Protein AF-A4RQL8-F1 (afdb_monomer_lite)

Foldseek 3Di:
DPPPDPPPQDPVNVVVVVVVVCVVPVCDDPPDHGLVRQLVVLVVVLVVCVVVPNVCNVVSVVSNVVSVVVVVVVVVVVVVVVVVVVVVVVVVVVVVVVVVVVVVVVVVVVVVVVVVVVVVVVVVVVVVVVVVVVVVCVVDDDPVVVVVVVVVVVVVVVVVVVVVVVVVVVVVVVVVVVVVVVVVVVVVVVD

pLDDT: mean 87.48, std 12.83, range [42.28, 98.38]

Secondary structure (DSSP, 8-state):
----------HHHHHHHHHHHHHH-TT--TT---HHHHHHHHHHHHHHHHHTTSTTHHHHHHHHHHHHHHHHHHHHHHHHHHHHHHHHHHHHHHHHHHHHHHHHHHHHHHHHHHHHHHHHHHHHHHHHHHHHHHHHHHTSPPHHHHHHHHHHHHHHHHHHHHHHHHHHHHHHHHHHHHHHHHHHHHHHH--

Radius of gyration: 58.86 Å; chains: 1; bounding box: 126×37×158 Å

Structure (mmCIF, N/CA/C/O backbone):
data_AF-A4RQL8-F1
#
_entry.id   AF-A4RQL8-F1
#
loop_
_atom_site.group_PDB
_atom_site.id
_atom_site.type_symbol
_atom_site.label_atom_id
_atom_site.label_alt_id
_atom_site.label_comp_id
_atom_site.label_asym_id
_atom_site.label_entity_id
_atom_site.label_seq_id
_atom_site.pdbx_PDB_ins_code
_atom_site.Cartn_x
_atom_site.Cartn_y
_atom_site.Cartn_z
_atom_site.occupancy
_atom_site.B_iso_or_equiv
_atom_site.auth_seq_id
_atom_site.auth_comp_id
_atom_site.auth_asym_id
_atom_site.auth_atom_id
_atom_site.pdbx_PDB_model_num
ATOM 1 N N . MET A 1 1 ? -5.700 1.783 -26.792 1.00 42.28 1 MET A N 1
ATOM 2 C CA . MET A 1 1 ? -4.573 2.612 -26.323 1.00 42.28 1 MET A CA 1
ATOM 3 C C . MET A 1 1 ? -5.119 3.634 -25.348 1.00 42.28 1 MET A C 1
ATOM 5 O O . MET A 1 1 ? -6.002 4.385 -25.756 1.00 42.28 1 MET A O 1
ATOM 9 N N . PRO A 1 2 ? -4.689 3.631 -24.077 1.00 46.75 2 PRO A N 1
ATOM 10 C CA . PRO A 1 2 ? -4.960 4.763 -23.202 1.00 46.75 2 PRO A CA 1
ATOM 11 C C . PRO A 1 2 ? -4.297 6.026 -23.792 1.00 46.75 2 PRO A C 1
ATOM 13 O O . PRO A 1 2 ? -3.313 5.909 -24.530 1.00 46.75 2 PRO A O 1
ATOM 16 N N . PRO A 1 3 ? -4.854 7.222 -23.547 1.00 46.03 3 PRO A N 1
ATOM 17 C CA . PRO A 1 3 ? -4.242 8.465 -23.995 1.00 46.03 3 PRO A CA 1
ATOM 18 C C . PRO A 1 3 ? -2.883 8.611 -23.303 1.00 46.03 3 PRO A C 1
ATOM 20 O O . PRO A 1 3 ? -2.817 8.562 -22.078 1.00 46.03 3 PRO A O 1
ATOM 23 N N . LYS A 1 4 ? -1.809 8.749 -24.089 1.00 57.56 4 LYS A N 1
ATOM 24 C CA . LYS A 1 4 ? -0.465 9.037 -23.574 1.00 57.56 4 LYS A CA 1
ATOM 25 C C . LYS A 1 4 ? -0.544 10.335 -22.772 1.00 57.56 4 LYS A C 1
ATOM 27 O O . LYS A 1 4 ? -0.854 11.379 -23.349 1.00 57.56 4 LYS A O 1
ATOM 32 N N . GLU A 1 5 ? -0.330 10.261 -21.460 1.00 60.84 5 GLU A N 1
ATOM 33 C CA . GLU A 1 5 ? -0.172 11.453 -20.631 1.00 60.84 5 GLU A CA 1
ATOM 34 C C . GLU A 1 5 ? 0.953 12.292 -21.245 1.00 60.84 5 GLU A C 1
ATOM 36 O O . GLU A 1 5 ? 2.014 11.775 -21.599 1.00 60.84 5 GLU A O 1
ATOM 41 N N . GLN A 1 6 ? 0.691 13.579 -21.477 1.00 55.72 6 GLN A N 1
ATOM 42 C CA . GLN A 1 6 ? 1.714 14.483 -21.988 1.00 55.72 6 GLN A CA 1
ATOM 43 C C . GLN A 1 6 ? 2.836 14.536 -20.953 1.00 55.72 6 GLN A C 1
ATOM 45 O O . GLN A 1 6 ? 2.645 15.078 -19.867 1.00 55.72 6 GLN A O 1
ATOM 50 N N . LEU A 1 7 ? 3.988 13.952 -21.291 1.00 60.03 7 LEU A N 1
ATOM 51 C CA . LEU A 1 7 ? 5.215 14.072 -20.512 1.00 60.03 7 LEU A CA 1
ATOM 52 C C . LEU A 1 7 ? 5.506 15.565 -20.327 1.00 60.03 7 LEU A C 1
ATOM 54 O O . LEU A 1 7 ? 5.853 16.265 -21.281 1.00 60.03 7 LEU A O 1
ATOM 58 N N . VAL A 1 8 ? 5.314 16.066 -19.108 1.00 71.19 8 VAL A N 1
ATOM 59 C CA . VAL A 1 8 ? 5.666 17.438 -18.745 1.00 71.19 8 VAL A CA 1
ATOM 60 C C . VAL A 1 8 ? 7.175 17.460 -18.534 1.00 71.19 8 VAL A C 1
ATOM 62 O O . VAL A 1 8 ? 7.656 17.224 -17.432 1.00 71.19 8 VAL A O 1
ATOM 65 N N . ILE A 1 9 ? 7.915 17.684 -19.618 1.00 70.31 9 ILE A N 1
ATOM 66 C CA . ILE A 1 9 ? 9.371 17.832 -19.577 1.00 70.31 9 ILE A CA 1
ATOM 67 C C . ILE A 1 9 ? 9.678 19.185 -18.938 1.00 70.31 9 ILE A C 1
ATOM 69 O O . ILE A 1 9 ? 9.234 20.231 -19.418 1.00 70.31 9 ILE A O 1
ATOM 73 N N . THR A 1 10 ? 10.422 19.170 -17.839 1.00 83.44 10 THR A N 1
ATOM 74 C CA . THR A 1 10 ? 10.884 20.401 -17.193 1.00 83.44 10 THR A CA 1
ATOM 75 C C . THR A 1 10 ? 11.975 21.077 -18.032 1.00 83.44 10 THR A C 1
ATOM 77 O O . THR A 1 10 ? 12.683 20.430 -18.803 1.00 83.44 10 THR A O 1
ATOM 80 N N . ALA A 1 11 ? 12.158 22.393 -17.885 1.00 81.50 11 ALA A N 1
ATOM 81 C CA . ALA A 1 11 ? 13.165 23.136 -18.658 1.00 81.50 11 ALA A CA 1
ATOM 82 C C . ALA A 1 11 ? 14.605 22.621 -18.431 1.00 81.50 11 ALA A C 1
ATOM 84 O O . AL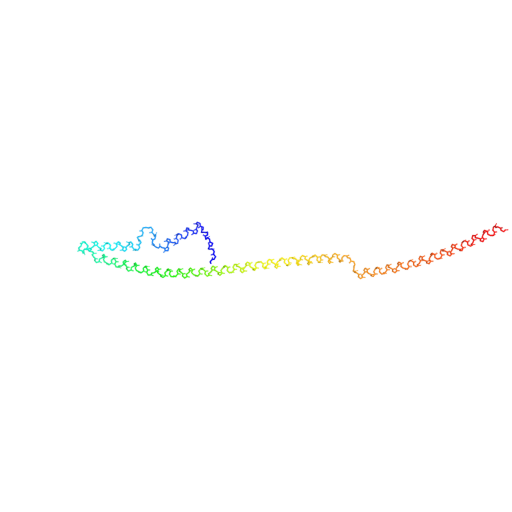A A 1 11 ? 15.450 22.708 -19.323 1.00 81.50 11 ALA A O 1
ATOM 85 N N . GLU A 1 12 ? 14.877 22.060 -17.249 1.00 81.19 12 GLU A N 1
ATOM 86 C CA . GLU A 1 12 ? 16.163 21.449 -16.899 1.00 81.19 12 GLU A CA 1
ATOM 87 C C . GLU A 1 12 ? 16.369 20.112 -17.622 1.00 81.19 12 GLU A C 1
ATOM 89 O O . GLU A 1 12 ? 17.426 19.881 -18.213 1.00 81.19 12 GLU A O 1
ATOM 94 N N . GLU A 1 13 ? 15.344 19.258 -17.661 1.00 80.25 13 GLU A N 1
ATOM 95 C CA . GLU A 1 13 ? 15.375 18.008 -18.426 1.00 80.25 13 GLU A CA 1
ATOM 96 C C . GLU A 1 13 ? 15.511 18.278 -19.925 1.00 80.25 13 GLU A C 1
ATOM 98 O O . GLU A 1 13 ? 16.276 17.598 -20.607 1.00 80.25 13 GLU A O 1
ATOM 103 N N . GLU A 1 14 ? 14.849 19.314 -20.442 1.00 81.00 14 GLU A N 1
ATOM 104 C CA . GLU A 1 14 ? 14.966 19.710 -21.845 1.00 81.00 14 GLU A CA 1
ATOM 105 C C . GLU A 1 14 ? 16.396 20.160 -22.198 1.00 81.00 14 GLU A C 1
ATOM 107 O O . GLU A 1 14 ? 16.910 19.822 -23.268 1.00 81.00 14 GLU A O 1
ATOM 112 N N . ALA A 1 15 ? 17.071 20.883 -21.298 1.00 80.31 15 ALA A N 1
ATOM 113 C CA . ALA A 1 15 ? 18.465 21.286 -21.478 1.00 80.31 15 ALA A CA 1
ATOM 114 C C . ALA A 1 15 ? 19.415 20.076 -21.482 1.00 80.31 15 ALA A C 1
ATOM 116 O O . ALA A 1 15 ? 20.290 19.982 -22.347 1.00 80.31 15 ALA A O 1
ATOM 117 N N . ILE A 1 16 ? 19.198 19.114 -20.580 1.00 79.88 16 ILE A N 1
ATOM 118 C CA . ILE A 1 16 ? 19.978 17.870 -20.508 1.00 79.88 16 ILE A CA 1
ATOM 119 C C . ILE A 1 16 ? 19.746 17.007 -21.754 1.00 79.88 16 ILE A C 1
ATOM 121 O O . ILE A 1 16 ? 20.698 16.460 -22.312 1.00 79.88 16 ILE A O 1
ATOM 125 N N . ILE A 1 17 ? 18.500 16.904 -22.226 1.00 76.31 17 ILE A N 1
ATOM 126 C CA . ILE A 1 17 ? 18.153 16.180 -23.454 1.00 76.31 17 ILE A CA 1
ATOM 127 C C . ILE A 1 17 ? 18.833 16.835 -24.659 1.00 76.31 17 ILE A C 1
ATOM 129 O O . ILE A 1 17 ? 19.471 16.136 -25.442 1.00 76.31 17 ILE A O 1
ATOM 133 N N . LYS A 1 18 ? 18.776 18.166 -24.792 1.00 73.75 18 LYS A N 1
ATOM 134 C CA . LYS A 1 18 ? 19.465 18.897 -25.872 1.00 73.75 18 LYS A CA 1
ATOM 135 C C . LYS A 1 18 ? 20.972 18.671 -25.836 1.00 73.75 18 LYS A C 1
ATOM 137 O O . LYS A 1 18 ? 21.561 18.382 -26.875 1.00 73.75 18 LYS A O 1
ATOM 142 N N . GLN A 1 19 ? 21.587 18.752 -24.659 1.00 73.12 19 GLN A N 1
ATOM 143 C CA . GLN A 1 19 ? 23.017 18.513 -24.499 1.00 73.12 19 GLN A CA 1
ATOM 144 C C . GLN A 1 19 ? 23.393 17.070 -24.871 1.00 73.12 19 GLN A C 1
ATOM 146 O O . GLN A 1 19 ? 24.305 16.869 -25.668 1.00 73.12 19 GLN A O 1
ATOM 15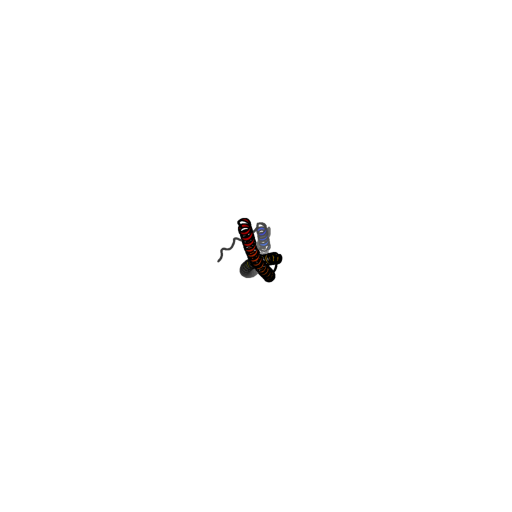1 N N . LYS A 1 20 ? 22.635 16.071 -24.403 1.00 70.81 20 LYS A N 1
ATOM 152 C CA . LYS A 1 20 ? 22.846 14.663 -24.774 1.00 70.81 20 LYS A CA 1
ATOM 153 C C . LYS A 1 20 ? 22.636 14.402 -26.259 1.00 70.81 20 LYS A C 1
ATOM 155 O O . LYS A 1 20 ? 23.401 13.641 -26.839 1.00 70.81 20 LYS A O 1
ATOM 160 N N . ILE A 1 21 ? 21.643 15.031 -26.888 1.00 68.12 21 ILE A N 1
ATOM 161 C CA . ILE A 1 21 ? 21.436 14.934 -28.337 1.00 68.12 21 ILE A CA 1
ATOM 162 C C . ILE A 1 21 ? 22.665 15.479 -29.059 1.00 68.12 21 ILE A C 1
ATOM 164 O O . ILE A 1 21 ? 23.181 14.796 -29.936 1.00 68.12 21 ILE A O 1
ATOM 168 N N . ILE A 1 22 ? 23.176 16.649 -28.674 1.00 63.31 22 ILE A N 1
ATOM 169 C CA . ILE A 1 22 ? 24.375 17.256 -29.276 1.00 63.31 22 ILE A CA 1
ATOM 170 C C . ILE A 1 22 ? 25.625 16.384 -29.053 1.00 63.31 22 ILE A C 1
ATOM 172 O O . ILE A 1 22 ? 26.459 16.264 -29.947 1.00 63.31 22 ILE A O 1
ATOM 176 N N . GLU A 1 23 ? 25.758 15.748 -27.889 1.00 62.41 23 GLU A N 1
ATOM 177 C CA . GLU A 1 23 ? 26.884 14.862 -27.563 1.00 62.41 23 GLU A CA 1
ATOM 178 C C . GLU A 1 23 ? 26.804 13.505 -28.291 1.00 62.41 23 GLU A C 1
ATOM 180 O O . GLU A 1 23 ? 27.818 13.007 -28.782 1.00 62.41 23 GLU A O 1
ATOM 185 N N . GLN A 1 24 ? 25.610 12.911 -28.407 1.00 59.44 24 GLN A N 1
ATOM 186 C CA . GLN A 1 24 ? 25.383 11.631 -29.094 1.00 59.44 24 GLN A CA 1
ATOM 187 C C . GLN A 1 24 ? 25.368 11.780 -30.618 1.00 59.44 24 GLN A C 1
ATOM 189 O O . GLN A 1 24 ? 25.875 10.919 -31.343 1.00 59.44 24 GLN A O 1
ATOM 194 N N . THR A 1 25 ? 24.831 12.886 -31.126 1.00 55.62 25 THR A N 1
ATOM 195 C CA . THR A 1 25 ? 24.948 13.252 -32.534 1.00 55.62 25 THR A CA 1
ATOM 196 C C . THR A 1 25 ? 26.220 14.070 -32.726 1.00 55.62 25 THR A C 1
ATOM 198 O O . THR A 1 25 ? 26.216 15.294 -32.780 1.00 55.62 25 THR A O 1
ATOM 201 N N . ALA A 1 26 ? 27.340 13.371 -32.934 1.00 50.97 26 ALA A N 1
ATOM 202 C CA . ALA A 1 26 ? 28.626 13.948 -33.355 1.00 50.97 26 ALA A CA 1
ATOM 203 C C . ALA A 1 26 ? 28.555 14.845 -34.626 1.00 50.97 26 ALA A C 1
ATOM 205 O O . ALA A 1 26 ? 29.573 15.362 -35.084 1.00 50.97 26 ALA A O 1
ATOM 206 N N . THR A 1 27 ? 27.365 15.027 -35.206 1.00 52.66 27 THR A N 1
ATOM 207 C CA . THR A 1 27 ? 27.017 15.861 -36.357 1.00 52.66 27 THR A CA 1
ATOM 208 C C . THR A 1 27 ? 26.796 17.344 -36.032 1.00 52.66 27 THR A C 1
ATOM 210 O O . THR A 1 27 ? 26.587 18.112 -36.965 1.00 52.66 27 THR A O 1
ATOM 213 N N . LEU A 1 28 ? 26.826 17.770 -34.761 1.00 53.53 28 LEU A N 1
ATOM 214 C CA . LEU A 1 28 ? 26.524 19.159 -34.361 1.00 53.53 28 LEU A CA 1
ATOM 215 C C . LEU A 1 28 ? 27.627 19.850 -33.543 1.00 53.53 28 LEU A C 1
ATOM 217 O O . LEU A 1 28 ? 27.368 20.877 -32.919 1.00 53.53 28 LEU A O 1
ATOM 221 N N . GLN A 1 29 ? 28.866 19.345 -33.546 1.00 58.09 29 GLN A N 1
ATOM 222 C CA . GLN A 1 29 ? 29.972 20.101 -32.948 1.00 58.09 29 GLN A CA 1
ATOM 223 C C . GLN A 1 29 ? 30.241 21.378 -33.769 1.00 58.09 29 GLN A C 1
ATOM 225 O O . GLN A 1 29 ? 30.556 21.273 -34.961 1.00 58.09 29 GLN A O 1
ATOM 230 N N . PRO A 1 30 ? 30.144 22.582 -33.170 1.00 55.53 30 PRO A N 1
ATOM 231 C CA . PRO A 1 30 ? 30.425 23.831 -33.868 1.00 55.53 30 PRO A CA 1
ATOM 232 C C . PRO A 1 30 ? 31.832 23.807 -34.482 1.00 55.53 30 PRO A C 1
ATOM 234 O O . PRO A 1 30 ? 32.814 23.564 -33.787 1.00 55.53 30 PRO A O 1
ATOM 237 N N . GLY A 1 31 ? 31.932 24.037 -35.795 1.00 60.59 31 GLY A N 1
ATOM 238 C CA . GLY A 1 31 ? 33.210 24.108 -36.516 1.00 60.59 31 GLY A CA 1
ATOM 239 C C . GLY A 1 31 ? 33.724 22.797 -37.125 1.00 60.59 31 GLY A C 1
ATOM 240 O O . GLY A 1 31 ? 34.732 22.830 -37.828 1.00 60.59 31 GLY A O 1
ATOM 241 N N . LYS A 1 32 ? 33.044 21.656 -36.932 1.00 65.94 32 LYS A N 1
ATOM 242 C CA . LYS A 1 32 ? 33.405 20.387 -37.588 1.00 65.94 32 LYS A CA 1
ATOM 243 C C . LYS A 1 32 ? 32.434 20.088 -38.729 1.00 65.94 32 LYS A C 1
ATOM 245 O O . LYS A 1 32 ? 31.229 19.999 -38.518 1.00 65.94 32 LYS A O 1
ATOM 250 N N . ASP A 1 33 ? 32.954 19.933 -39.947 1.00 67.31 33 ASP A N 1
ATOM 251 C CA . ASP A 1 33 ? 32.129 19.520 -41.086 1.00 67.31 33 ASP A CA 1
ATOM 252 C C . ASP A 1 33 ? 31.507 18.138 -40.833 1.00 67.31 33 ASP A C 1
ATOM 254 O O . ASP A 1 33 ? 32.195 17.216 -40.378 1.00 67.31 33 ASP A O 1
ATOM 258 N N . TYR A 1 34 ? 30.215 17.995 -41.148 1.00 75.38 34 TYR A N 1
ATOM 259 C CA . TYR A 1 34 ? 29.520 16.713 -41.043 1.00 75.38 34 TYR A CA 1
ATOM 260 C C . TYR A 1 34 ? 30.107 15.695 -42.042 1.00 75.38 34 TYR A C 1
ATOM 262 O O . TYR A 1 34 ? 30.567 16.111 -43.109 1.00 75.38 34 TYR A O 1
ATOM 270 N N . PRO A 1 35 ? 30.081 14.378 -41.743 1.00 80.44 35 PRO A N 1
ATOM 271 C CA . PRO A 1 35 ? 30.765 13.354 -42.546 1.00 80.44 35 PRO A CA 1
ATOM 272 C C . PRO A 1 35 ? 30.445 13.412 -44.047 1.00 80.44 35 PRO A C 1
ATOM 274 O O . PRO A 1 35 ? 31.341 13.423 -44.880 1.00 80.44 35 PRO A O 1
ATOM 277 N N . LEU A 1 36 ? 29.168 13.583 -44.405 1.00 82.94 36 LEU A N 1
ATOM 278 C CA . LEU A 1 36 ? 28.760 13.728 -45.805 1.00 82.94 36 LEU A CA 1
ATOM 279 C C . LEU A 1 36 ? 29.288 15.031 -46.453 1.00 82.94 36 LEU A C 1
ATOM 281 O O . LEU A 1 36 ? 29.621 15.028 -47.630 1.00 82.94 36 LEU A O 1
ATOM 285 N N . ARG A 1 37 ? 29.448 16.137 -45.711 1.00 84.56 37 ARG A N 1
ATOM 286 C CA . ARG A 1 37 ? 30.030 17.385 -46.242 1.00 84.56 37 ARG A CA 1
ATOM 287 C C . ARG A 1 37 ? 31.509 17.228 -46.529 1.00 84.56 37 ARG A C 1
ATOM 289 O O . ARG A 1 37 ? 31.992 17.785 -47.507 1.00 84.56 37 ARG A O 1
ATOM 296 N N . LYS A 1 38 ? 32.219 16.514 -45.656 1.00 84.50 38 LYS A N 1
ATOM 297 C CA . LYS A 1 38 ? 33.636 16.202 -45.848 1.00 84.50 38 LYS A CA 1
ATOM 298 C C . LYS A 1 38 ? 33.836 15.328 -47.074 1.00 84.50 38 LYS A C 1
ATOM 300 O O . LYS A 1 38 ? 34.635 15.698 -47.923 1.00 84.50 38 LYS A O 1
ATOM 305 N N . LEU A 1 39 ? 33.029 14.277 -47.210 1.00 87.69 39 LEU A N 1
ATOM 306 C CA . LEU A 1 39 ? 33.031 13.408 -48.384 1.00 87.69 39 LEU A CA 1
ATOM 307 C C . LEU A 1 39 ? 32.740 14.179 -49.683 1.00 87.69 39 LEU A C 1
ATOM 309 O O . LEU A 1 39 ? 33.412 13.995 -50.691 1.00 87.69 39 LEU A O 1
ATOM 313 N N . VAL A 1 40 ? 31.770 15.099 -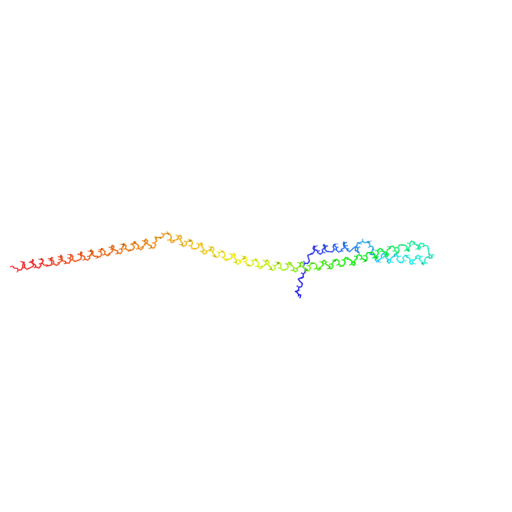49.659 1.00 89.69 40 VAL A N 1
ATOM 314 C CA . VAL A 1 40 ? 31.470 15.962 -50.814 1.00 89.69 40 VAL A CA 1
ATOM 315 C C . VAL A 1 40 ? 32.645 16.893 -51.141 1.00 89.69 40 VAL A C 1
ATOM 317 O O . VAL A 1 40 ? 32.951 17.104 -52.310 1.00 89.69 40 VAL A O 1
ATOM 320 N N . LYS A 1 41 ? 33.339 17.438 -50.135 1.00 90.12 41 LYS A N 1
ATOM 321 C CA . LYS A 1 41 ? 34.528 18.280 -50.352 1.00 90.12 41 LYS A CA 1
ATOM 322 C C . LYS A 1 41 ? 35.695 17.495 -50.956 1.00 90.12 41 LYS A C 1
ATOM 324 O O . LYS A 1 41 ? 36.343 18.016 -51.856 1.00 90.12 41 LYS A O 1
ATOM 329 N N . THR A 1 42 ? 35.958 16.273 -50.489 1.00 90.50 42 THR A N 1
ATOM 330 C CA . THR A 1 42 ? 37.019 15.420 -51.052 1.00 90.50 42 THR A CA 1
ATOM 331 C C . THR A 1 42 ? 36.672 14.944 -52.462 1.00 90.50 42 THR A C 1
ATOM 333 O O . THR A 1 42 ? 37.559 14.875 -53.305 1.00 90.50 42 THR A O 1
ATOM 336 N N . PHE A 1 43 ? 35.386 14.725 -52.760 1.00 92.25 43 PHE A N 1
ATOM 337 C CA . PHE A 1 43 ? 34.910 14.442 -54.116 1.00 92.25 43 PHE A CA 1
ATOM 338 C C . PHE A 1 43 ? 35.171 15.600 -55.089 1.00 92.25 43 PHE A C 1
ATOM 340 O O . PHE A 1 43 ? 35.704 15.386 -56.175 1.00 92.25 43 PHE A O 1
ATOM 347 N N . PHE A 1 44 ? 34.834 16.837 -54.706 1.00 92.50 44 PHE A N 1
ATOM 348 C CA . PHE A 1 44 ? 35.112 17.999 -55.556 1.00 92.50 44 PHE A CA 1
ATOM 349 C C . PHE A 1 44 ? 36.616 18.252 -55.714 1.00 92.50 44 PHE A C 1
ATOM 351 O O . PHE A 1 44 ? 37.056 18.520 -56.823 1.00 92.50 44 PHE A O 1
ATOM 358 N N . ALA A 1 45 ? 37.414 18.067 -54.657 1.00 89.69 45 ALA A N 1
ATOM 359 C CA . ALA A 1 45 ? 38.872 18.167 -54.748 1.00 89.69 45 ALA A CA 1
ATOM 360 C C . ALA A 1 45 ? 39.485 17.119 -55.699 1.00 89.69 45 ALA A C 1
ATOM 362 O O . ALA A 1 45 ? 40.449 17.415 -56.402 1.00 89.69 45 ALA A O 1
ATOM 363 N N . LEU A 1 46 ? 38.916 15.908 -55.752 1.00 90.50 46 LEU A N 1
ATOM 364 C CA . LEU A 1 46 ? 39.287 14.890 -56.736 1.00 90.50 46 LEU A CA 1
ATOM 365 C C . LEU A 1 46 ? 38.936 15.335 -58.161 1.00 90.50 46 LEU A C 1
ATOM 367 O O . LEU A 1 46 ? 39.759 15.190 -59.060 1.00 90.50 46 LEU A O 1
ATOM 371 N N . ASN A 1 47 ? 37.746 15.903 -58.366 1.00 89.81 47 ASN A N 1
ATOM 372 C CA . ASN A 1 47 ? 37.333 16.403 -59.676 1.00 89.81 47 ASN A CA 1
ATOM 373 C C . ASN A 1 47 ? 38.227 17.561 -60.158 1.00 89.81 47 ASN A C 1
ATOM 375 O O . ASN A 1 47 ? 38.668 17.555 -61.303 1.00 89.81 47 ASN A O 1
ATOM 379 N N . ASP A 1 48 ? 38.578 18.489 -59.266 1.00 89.94 48 ASP A N 1
ATOM 380 C CA . ASP A 1 48 ? 39.489 19.599 -59.567 1.00 89.94 48 ASP A CA 1
ATOM 381 C C . ASP A 1 48 ? 40.900 19.099 -59.946 1.00 89.94 48 ASP A C 1
ATOM 383 O O . ASP A 1 48 ? 41.530 19.649 -60.849 1.00 89.94 48 ASP A O 1
ATOM 387 N N . ALA A 1 49 ? 41.397 18.031 -59.308 1.00 87.31 49 ALA A N 1
ATOM 388 C CA . ALA A 1 49 ? 42.692 17.420 -59.635 1.00 87.31 49 ALA A CA 1
ATOM 389 C C . ALA A 1 49 ? 42.692 16.695 -60.999 1.00 87.31 49 ALA A C 1
ATOM 391 O O . ALA A 1 49 ? 43.716 16.661 -61.690 1.00 87.31 49 ALA A O 1
ATOM 392 N N . ILE A 1 50 ? 41.544 16.139 -61.404 1.00 87.88 50 ILE A N 1
ATOM 393 C CA . ILE A 1 50 ? 41.336 15.566 -62.743 1.00 87.88 50 ILE A CA 1
ATOM 394 C C . ILE A 1 50 ? 41.352 16.683 -63.795 1.00 87.88 50 ILE A C 1
ATOM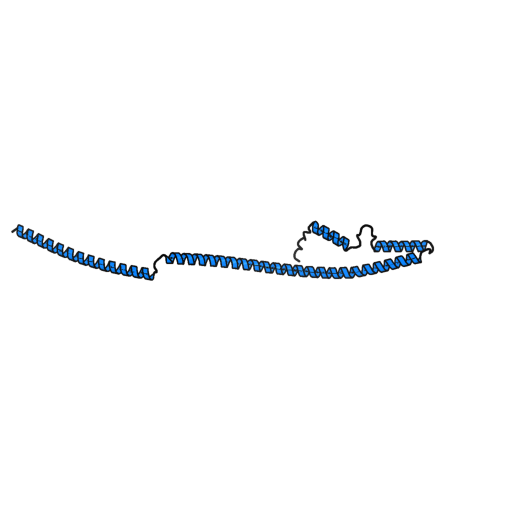 396 O O . ILE A 1 50 ? 42.070 16.576 -64.791 1.00 87.88 50 ILE A O 1
ATOM 400 N N . ASP A 1 51 ? 40.621 17.772 -63.547 1.00 87.38 51 ASP A N 1
ATOM 401 C CA . ASP A 1 51 ? 40.531 18.923 -64.454 1.00 87.38 51 ASP A CA 1
ATOM 402 C C . ASP A 1 51 ? 41.870 19.684 -64.575 1.00 87.38 51 ASP A C 1
ATOM 404 O O . ASP A 1 51 ? 42.182 20.238 -65.631 1.00 87.38 51 ASP A O 1
ATOM 408 N N . ALA A 1 52 ? 42.705 19.660 -63.529 1.00 84.62 52 ALA A N 1
ATOM 409 C CA . ALA A 1 52 ? 44.042 20.261 -63.501 1.00 84.62 52 ALA A CA 1
ATOM 410 C C . ALA A 1 52 ? 45.131 19.454 -64.244 1.00 84.62 52 ALA A C 1
ATOM 412 O O . ALA A 1 52 ? 46.297 19.850 -64.242 1.00 84.62 52 ALA A O 1
ATOM 413 N N . GLY A 1 53 ? 44.789 18.338 -64.899 1.00 74.81 53 GLY A N 1
ATOM 414 C CA . GLY A 1 53 ? 45.732 17.573 -65.723 1.00 74.81 53 GLY A CA 1
ATOM 415 C C . GLY A 1 53 ? 46.602 16.567 -64.960 1.00 74.81 53 GLY A C 1
ATOM 416 O O . GLY A 1 53 ? 47.620 16.127 -65.493 1.00 74.81 53 GLY A O 1
ATOM 417 N N . GLY A 1 54 ? 46.203 16.168 -63.746 1.00 70.12 54 GLY A N 1
ATOM 418 C CA . GLY A 1 54 ? 46.780 15.022 -63.033 1.00 70.12 54 GLY A CA 1
ATOM 419 C C . GLY A 1 54 ? 47.835 15.339 -61.967 1.00 70.12 54 GLY A C 1
ATOM 420 O O . GLY A 1 54 ? 48.289 14.421 -61.283 1.00 70.12 54 GLY A O 1
ATOM 421 N N . GLU A 1 55 ? 48.211 16.605 -61.760 1.00 72.62 55 GLU A N 1
ATOM 422 C CA . GLU A 1 55 ? 49.041 16.983 -60.607 1.00 72.62 55 GLU A CA 1
ATOM 423 C C . GLU A 1 55 ? 48.257 16.777 -59.296 1.00 72.62 55 GLU A C 1
ATOM 425 O O . GLU A 1 55 ? 47.222 17.396 -59.068 1.00 72.62 55 GLU A O 1
ATOM 430 N N . GLY A 1 56 ? 48.744 15.891 -58.418 1.00 79.94 56 GLY A N 1
ATOM 431 C CA . GLY A 1 56 ? 48.114 15.612 -57.118 1.00 79.94 56 GLY A CA 1
ATOM 432 C C . GLY A 1 56 ? 46.913 14.655 -57.154 1.00 79.94 56 GLY A C 1
ATOM 433 O O . GLY A 1 56 ? 46.262 14.476 -56.122 1.00 79.94 56 GLY A O 1
ATOM 434 N N . LEU A 1 57 ? 46.642 14.015 -58.299 1.00 86.75 57 LEU A N 1
ATOM 435 C CA . LEU A 1 57 ? 45.506 13.104 -58.489 1.00 86.75 57 LEU A CA 1
ATOM 436 C C . LEU A 1 57 ? 45.502 11.934 -57.494 1.00 86.75 57 LEU A C 1
ATOM 438 O O . LEU A 1 57 ? 44.477 11.675 -56.869 1.00 86.75 57 LEU A O 1
ATOM 442 N N . ASP A 1 58 ? 46.650 11.280 -57.294 1.00 87.19 58 ASP A N 1
ATOM 443 C CA . ASP A 1 58 ? 46.769 10.125 -56.393 1.00 87.19 58 ASP A CA 1
ATOM 444 C C . ASP A 1 58 ? 46.417 10.494 -54.942 1.00 87.19 58 ASP A C 1
ATOM 446 O O . ASP A 1 58 ? 45.685 9.771 -54.267 1.00 87.19 58 ASP A O 1
ATOM 450 N N . ALA A 1 59 ? 46.866 11.666 -54.478 1.00 88.62 59 ALA A N 1
ATOM 451 C CA . ALA A 1 59 ? 46.585 12.154 -53.129 1.00 88.62 59 ALA A CA 1
ATOM 452 C C . ALA A 1 59 ? 45.105 12.533 -52.948 1.00 88.62 59 ALA A C 1
ATOM 454 O O . ALA A 1 59 ? 44.514 12.259 -51.902 1.00 88.62 59 ALA A O 1
ATOM 455 N N . ALA A 1 60 ? 44.487 13.146 -53.964 1.00 88.12 60 ALA A N 1
ATOM 456 C CA . ALA A 1 60 ? 43.063 13.470 -53.938 1.00 88.12 60 ALA A CA 1
ATOM 457 C C . ALA A 1 60 ? 42.187 12.203 -53.994 1.00 88.12 60 ALA A C 1
ATOM 459 O O . ALA A 1 60 ? 41.159 12.127 -53.317 1.00 88.12 60 ALA A O 1
ATOM 460 N N . GLN A 1 61 ? 42.618 11.187 -54.746 1.00 90.75 61 GLN A N 1
ATOM 461 C CA . GLN A 1 61 ? 41.940 9.897 -54.851 1.00 90.75 61 GLN A CA 1
ATOM 462 C C . GLN A 1 61 ? 42.017 9.112 -53.538 1.00 90.75 61 GLN A C 1
ATOM 464 O O . GLN A 1 61 ? 40.991 8.629 -53.058 1.00 90.75 61 GLN A O 1
ATOM 469 N N . GLU A 1 62 ? 43.197 9.021 -52.924 1.00 93.06 62 GLU A N 1
ATOM 470 C CA . GLU A 1 62 ? 43.378 8.363 -51.627 1.00 93.06 62 GLU A CA 1
ATOM 471 C C . GLU A 1 62 ? 42.567 9.062 -50.524 1.00 93.06 62 GLU A C 1
ATOM 473 O O . GLU A 1 62 ? 41.898 8.398 -49.728 1.00 93.06 62 GLU A O 1
ATOM 478 N N . ALA A 1 63 ? 42.540 10.400 -50.514 1.00 90.56 63 ALA A N 1
ATOM 479 C CA . ALA A 1 63 ? 41.744 11.176 -49.564 1.00 90.56 63 ALA A CA 1
ATOM 480 C C . ALA A 1 63 ? 40.231 10.951 -49.730 1.00 90.56 63 ALA A C 1
ATOM 482 O O . ALA A 1 63 ? 39.512 10.838 -48.734 1.00 90.56 63 ALA A O 1
ATOM 483 N N . PHE A 1 64 ? 39.733 10.870 -50.969 1.00 92.19 64 PHE A N 1
ATOM 484 C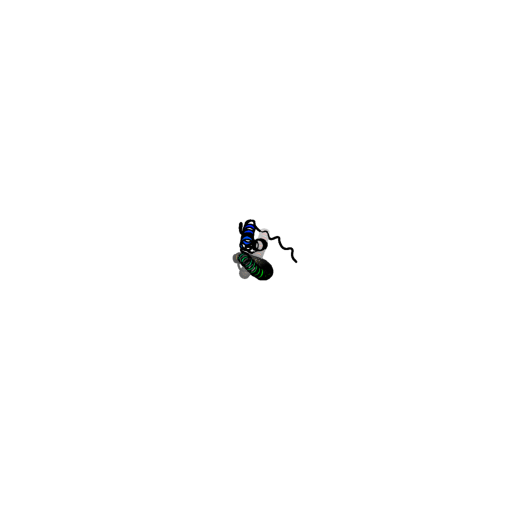 CA . PHE A 1 64 ? 38.323 10.578 -51.228 1.00 92.19 64 PHE A CA 1
ATOM 485 C C . PHE A 1 64 ? 37.943 9.154 -50.807 1.00 92.19 64 PHE A C 1
ATOM 487 O O . PHE A 1 64 ? 36.945 8.984 -50.110 1.00 92.19 64 PHE A O 1
ATOM 494 N N . LEU A 1 65 ? 38.748 8.148 -51.165 1.00 93.62 65 LEU A N 1
ATOM 495 C CA . LEU A 1 65 ? 38.489 6.750 -50.798 1.00 93.62 65 LEU A CA 1
ATOM 496 C C . LEU A 1 65 ? 38.551 6.533 -49.281 1.00 93.62 65 LEU A C 1
ATOM 498 O O . LEU A 1 65 ? 37.664 5.902 -48.716 1.00 93.62 65 LEU A O 1
ATOM 502 N N . THR A 1 66 ? 39.528 7.136 -48.602 1.00 91.69 66 THR A N 1
ATOM 503 C CA . THR A 1 66 ? 39.643 7.051 -47.137 1.00 91.69 66 THR A CA 1
ATOM 504 C C . THR A 1 66 ? 38.434 7.677 -46.435 1.00 91.69 66 THR A C 1
ATOM 506 O O . THR A 1 66 ? 37.916 7.129 -45.457 1.00 91.69 66 THR A O 1
ATOM 509 N N . GLU A 1 67 ? 37.952 8.826 -46.921 1.00 90.31 67 GLU A N 1
ATOM 510 C CA . GLU A 1 67 ? 36.759 9.467 -46.357 1.00 90.31 67 GLU A CA 1
ATOM 511 C C . GLU A 1 67 ? 35.482 8.674 -46.692 1.00 90.31 67 GLU A C 1
ATOM 513 O O . GLU A 1 67 ? 34.570 8.620 -45.865 1.00 90.31 67 GLU A O 1
ATOM 518 N N . LEU A 1 68 ? 35.421 8.017 -47.858 1.00 91.88 68 LEU A N 1
ATOM 519 C CA . LEU A 1 68 ? 34.317 7.136 -48.253 1.00 91.88 68 LEU A CA 1
ATOM 520 C C . LEU A 1 68 ? 34.227 5.909 -47.336 1.00 91.88 68 LEU A C 1
ATOM 522 O O . LEU A 1 68 ? 33.156 5.653 -46.785 1.00 91.88 68 LEU A O 1
ATOM 526 N N . ASP A 1 69 ? 35.348 5.226 -47.090 1.00 91.44 69 ASP A N 1
ATOM 527 C CA . ASP A 1 69 ? 35.429 4.086 -46.167 1.00 91.44 69 ASP A CA 1
ATOM 528 C C . ASP A 1 69 ? 35.044 4.499 -44.738 1.00 91.44 69 ASP A C 1
ATOM 530 O O . ASP A 1 69 ? 34.289 3.816 -44.039 1.00 91.44 69 ASP A O 1
ATOM 534 N N . THR A 1 70 ? 35.515 5.671 -44.301 1.00 88.12 70 THR A N 1
ATOM 535 C CA . THR A 1 70 ? 35.176 6.228 -42.984 1.00 88.12 70 THR A CA 1
ATOM 536 C C . THR A 1 70 ? 33.681 6.540 -42.877 1.00 88.12 70 THR A C 1
ATOM 538 O O . THR A 1 70 ? 33.052 6.278 -41.843 1.00 88.12 70 THR A O 1
ATOM 541 N N . TYR A 1 71 ? 33.087 7.087 -43.941 1.00 87.62 71 TYR A N 1
ATOM 542 C CA . TYR A 1 71 ? 31.659 7.368 -44.011 1.00 87.62 71 TYR A CA 1
ATOM 543 C C . TYR A 1 71 ? 30.832 6.080 -43.972 1.00 87.62 71 TYR A C 1
ATOM 545 O O . TYR A 1 71 ? 29.913 5.985 -43.153 1.00 87.62 71 TYR A O 1
ATOM 553 N N . GLU A 1 72 ? 31.186 5.076 -44.775 1.00 88.44 72 GLU A N 1
ATOM 554 C CA . GLU A 1 72 ? 30.518 3.772 -44.804 1.00 88.44 72 GLU A CA 1
ATOM 555 C C . GLU A 1 72 ? 30.567 3.089 -43.432 1.00 88.44 72 GLU A C 1
ATOM 557 O O . GLU A 1 72 ? 29.526 2.700 -42.894 1.00 88.44 72 GLU A O 1
ATOM 562 N N . PHE A 1 73 ? 31.744 3.044 -42.803 1.00 85.94 73 PHE A N 1
ATOM 563 C CA . PHE A 1 73 ? 31.907 2.505 -41.454 1.00 85.94 73 PHE A CA 1
ATOM 564 C C . PHE A 1 73 ? 31.015 3.229 -40.431 1.00 85.94 73 PHE A C 1
ATOM 566 O O . PHE A 1 73 ? 30.341 2.600 -39.607 1.00 85.94 73 PHE A O 1
ATOM 573 N N . SER A 1 74 ? 30.964 4.565 -40.495 1.00 82.88 74 SER A N 1
ATOM 574 C CA . SER A 1 74 ? 30.117 5.361 -39.602 1.00 82.88 74 SER A CA 1
ATOM 575 C C . SER A 1 74 ? 28.622 5.094 -39.819 1.00 82.88 74 SER A C 1
ATOM 577 O O . SER A 1 74 ? 27.875 4.994 -38.841 1.00 82.88 74 SER A O 1
ATOM 579 N N . MET A 1 75 ? 28.198 4.906 -41.074 1.00 82.12 75 MET A N 1
ATOM 580 C CA . MET A 1 75 ? 26.819 4.594 -41.449 1.00 82.12 75 MET A CA 1
ATOM 581 C C . MET A 1 75 ? 26.392 3.194 -41.023 1.00 82.12 75 MET A C 1
ATOM 583 O O . MET A 1 75 ? 25.303 3.038 -40.462 1.00 82.12 75 MET A O 1
ATOM 587 N N . GLY A 1 76 ? 27.272 2.202 -41.169 1.00 83.94 76 GLY A N 1
ATOM 588 C CA . GLY A 1 76 ? 27.042 0.855 -40.651 1.00 83.94 76 GLY A CA 1
ATOM 589 C C . GLY A 1 76 ? 26.733 0.867 -39.151 1.00 83.94 76 GLY A C 1
ATOM 590 O O . GLY A 1 76 ? 25.763 0.250 -38.708 1.00 83.94 76 GLY A O 1
ATOM 591 N N . ARG A 1 77 ? 27.473 1.666 -38.370 1.00 84.12 77 ARG A N 1
ATOM 592 C CA . ARG A 1 77 ? 27.257 1.800 -36.921 1.00 84.12 77 ARG A CA 1
ATOM 593 C C . ARG A 1 77 ? 25.889 2.389 -36.561 1.00 84.12 77 ARG A C 1
ATOM 595 O O . ARG A 1 77 ? 25.301 1.960 -35.569 1.00 84.12 77 ARG A O 1
ATOM 602 N N . TYR A 1 78 ? 25.367 3.345 -37.334 1.00 82.38 78 TYR A N 1
ATOM 603 C CA . TYR A 1 78 ? 24.055 3.940 -37.047 1.00 82.38 78 TYR A CA 1
ATOM 604 C C . TYR A 1 78 ? 22.925 2.914 -37.130 1.00 82.38 78 TYR A C 1
ATOM 606 O O . TYR A 1 78 ? 22.024 2.962 -36.298 1.00 82.38 78 TYR A O 1
ATOM 614 N N . SER A 1 79 ? 22.990 1.955 -38.059 1.00 82.56 79 SER A N 1
ATOM 615 C CA . SER A 1 79 ? 21.976 0.895 -38.159 1.00 82.56 79 SER A CA 1
ATOM 616 C C . SER A 1 79 ? 21.886 0.059 -36.874 1.00 82.56 79 SER A C 1
ATOM 618 O O . SER A 1 79 ? 20.796 -0.143 -36.335 1.00 82.56 79 SER A O 1
ATOM 620 N N . THR A 1 80 ? 23.037 -0.326 -36.316 1.00 87.06 80 THR A N 1
ATOM 621 C CA . THR A 1 80 ? 23.135 -1.071 -35.056 1.00 87.06 80 THR A CA 1
ATOM 622 C C . THR A 1 80 ? 22.639 -0.246 -33.873 1.00 87.06 80 THR A C 1
ATOM 624 O O . THR A 1 80 ? 21.913 -0.760 -33.028 1.00 87.06 80 THR A O 1
ATOM 627 N N . VAL A 1 81 ? 22.989 1.044 -33.819 1.00 86.25 81 VAL A N 1
ATOM 628 C CA . VAL A 1 81 ? 22.527 1.951 -32.754 1.00 86.25 81 VAL A CA 1
ATOM 629 C C . VAL A 1 81 ? 21.012 2.152 -32.818 1.00 86.25 81 VAL A C 1
ATOM 631 O O . VAL A 1 81 ? 20.352 2.116 -31.786 1.00 86.25 81 VAL A O 1
ATOM 634 N N . VAL A 1 82 ? 20.439 2.318 -34.013 1.00 87.56 82 VAL A N 1
ATOM 635 C CA . VAL A 1 82 ? 18.985 2.447 -34.193 1.00 87.56 82 VAL A CA 1
ATOM 636 C C . VAL A 1 82 ? 18.265 1.173 -33.754 1.00 87.56 82 VAL A C 1
ATOM 638 O O . VAL A 1 82 ? 17.257 1.261 -33.054 1.00 87.56 82 VAL A O 1
ATOM 641 N N . ALA A 1 83 ? 18.786 -0.003 -34.113 1.00 88.38 83 ALA A N 1
ATOM 642 C CA . ALA A 1 83 ? 18.223 -1.276 -33.672 1.00 88.38 83 ALA A CA 1
ATOM 643 C C . ALA A 1 83 ? 18.281 -1.427 -32.142 1.00 88.38 83 ALA A C 1
ATOM 645 O O . ALA A 1 83 ? 17.266 -1.742 -31.526 1.00 88.38 83 ALA A O 1
ATOM 646 N N . ALA A 1 84 ? 19.427 -1.122 -31.523 1.00 90.50 84 ALA A N 1
ATOM 647 C CA . ALA A 1 84 ? 19.586 -1.170 -30.070 1.00 90.50 84 ALA A CA 1
ATOM 648 C C . ALA A 1 84 ? 18.642 -0.194 -29.348 1.00 90.50 84 ALA A C 1
ATOM 650 O O . ALA A 1 84 ? 17.980 -0.581 -28.387 1.00 90.50 84 ALA A O 1
ATOM 651 N N . ASN A 1 85 ? 18.514 1.041 -29.847 1.00 89.31 85 ASN A N 1
ATOM 652 C CA . ASN A 1 85 ? 17.582 2.028 -29.298 1.00 89.31 85 ASN A CA 1
ATOM 653 C C . ASN A 1 85 ? 16.130 1.552 -29.397 1.00 89.31 85 ASN A C 1
ATOM 655 O O . ASN A 1 85 ? 15.358 1.771 -28.471 1.00 89.31 85 ASN A O 1
ATOM 659 N N . ARG A 1 86 ? 15.749 0.883 -30.492 1.00 91.81 86 ARG A N 1
ATOM 660 C CA . ARG A 1 86 ? 14.397 0.337 -30.648 1.00 91.81 86 ARG A CA 1
ATOM 661 C C . ARG A 1 86 ? 14.101 -0.742 -29.607 1.00 91.81 86 ARG A C 1
ATOM 663 O O . ARG A 1 86 ? 13.065 -0.673 -28.961 1.00 91.81 86 ARG A O 1
ATOM 670 N N . THR A 1 87 ? 15.027 -1.676 -29.397 1.00 93.88 87 THR A N 1
ATOM 671 C CA . THR A 1 87 ? 14.901 -2.692 -28.340 1.00 93.88 87 THR A CA 1
ATOM 672 C C . THR A 1 87 ? 14.830 -2.058 -26.951 1.00 93.88 87 THR A C 1
ATOM 674 O O . THR A 1 87 ? 14.058 -2.494 -26.106 1.00 93.88 87 THR A O 1
ATOM 677 N N . GLN A 1 88 ? 15.603 -0.999 -26.709 1.00 92.38 88 GLN A N 1
ATOM 678 C CA . GLN A 1 88 ? 15.557 -0.275 -25.441 1.00 92.38 88 GLN A CA 1
ATOM 679 C C . GLN A 1 88 ? 14.217 0.446 -25.233 1.00 92.38 88 GLN A C 1
ATOM 681 O O . GLN A 1 88 ? 13.705 0.451 -24.120 1.00 92.38 88 GLN A O 1
ATOM 686 N N . MET A 1 89 ? 13.627 1.017 -26.287 1.00 92.75 89 MET A N 1
ATOM 687 C CA . MET A 1 89 ? 12.284 1.601 -26.217 1.00 92.75 89 MET A CA 1
ATOM 688 C C . MET A 1 89 ? 11.224 0.549 -25.881 1.00 92.75 89 MET A C 1
ATOM 690 O O . MET A 1 89 ? 10.398 0.796 -25.014 1.00 92.75 89 MET A O 1
ATOM 694 N N . GLU A 1 90 ? 11.288 -0.628 -26.508 1.00 94.50 90 GLU A N 1
ATOM 695 C CA . GLU A 1 90 ? 10.386 -1.747 -26.197 1.00 94.50 90 GLU A CA 1
ATOM 696 C C . GLU A 1 90 ? 10.531 -2.185 -24.725 1.00 94.50 90 GLU A C 1
ATOM 698 O O . GLU A 1 90 ? 9.535 -2.369 -24.034 1.00 94.50 90 GLU A O 1
ATOM 703 N N . SER A 1 91 ? 11.763 -2.236 -24.201 1.00 95.19 91 SER A N 1
ATOM 704 C CA . SER A 1 91 ? 12.013 -2.510 -22.777 1.00 95.19 91 SER A CA 1
ATOM 705 C C . SER A 1 91 ? 11.416 -1.450 -21.846 1.00 95.19 91 SER A C 1
ATOM 707 O O . SER A 1 91 ? 10.979 -1.788 -20.749 1.00 95.19 91 SER A O 1
ATOM 709 N N . TYR A 1 92 ? 11.414 -0.174 -22.243 1.00 95.00 92 TYR A N 1
ATOM 710 C CA . TYR A 1 92 ? 10.804 0.888 -21.441 1.00 95.00 92 TYR A CA 1
ATOM 711 C C . TYR A 1 92 ? 9.282 0.809 -21.431 1.00 95.00 92 TYR A C 1
ATOM 713 O O . TYR A 1 92 ? 8.685 1.031 -20.379 1.00 95.00 92 TYR A O 1
ATOM 721 N N . ASP A 1 93 ? 8.668 0.449 -22.559 1.00 93.94 93 ASP A N 1
ATOM 722 C CA . ASP A 1 93 ? 7.223 0.225 -22.626 1.00 93.94 93 ASP A CA 1
ATOM 723 C C . ASP A 1 93 ? 6.814 -0.923 -21.671 1.00 93.94 93 ASP A C 1
ATOM 725 O O . ASP A 1 93 ? 5.879 -0.771 -20.880 1.00 93.94 93 ASP A O 1
ATOM 729 N N . ASP A 1 94 ? 7.570 -2.030 -21.652 1.00 95.44 94 ASP A N 1
ATOM 730 C CA . ASP A 1 94 ? 7.341 -3.160 -20.734 1.00 95.44 94 ASP A CA 1
ATOM 731 C C . ASP A 1 94 ? 7.502 -2.760 -19.251 1.00 95.44 94 ASP A C 1
ATOM 733 O O . ASP A 1 94 ? 6.705 -3.148 -18.385 1.00 95.44 94 ASP A O 1
ATOM 737 N N . GLU A 1 95 ? 8.532 -1.969 -18.932 1.00 96.19 95 GLU A N 1
ATOM 738 C CA . GLU A 1 95 ? 8.764 -1.448 -17.580 1.00 96.19 95 GLU A CA 1
ATOM 739 C C . GLU A 1 95 ? 7.637 -0.508 -17.126 1.00 96.19 95 GLU A C 1
ATOM 741 O O . GLU A 1 95 ? 7.205 -0.580 -15.968 1.00 96.19 95 GLU A O 1
ATOM 746 N N . GLU A 1 96 ? 7.127 0.342 -18.021 1.00 95.12 96 GLU A N 1
ATOM 747 C CA . GLU A 1 96 ? 6.012 1.248 -17.742 1.00 95.12 96 GLU A CA 1
ATOM 748 C C . GLU A 1 96 ? 4.731 0.462 -17.422 1.00 95.12 96 GLU A C 1
ATOM 750 O O . GLU A 1 96 ? 4.054 0.742 -16.423 1.00 95.12 96 GLU A O 1
ATOM 755 N N . GLU A 1 97 ? 4.423 -0.579 -18.202 1.00 96.69 97 GLU A N 1
ATOM 756 C CA . GLU A 1 97 ? 3.275 -1.452 -17.947 1.00 96.69 97 GLU A CA 1
ATOM 757 C C . GLU A 1 97 ? 3.392 -2.184 -16.601 1.00 96.69 97 GLU A C 1
ATOM 759 O O . GLU A 1 97 ? 2.430 -2.214 -15.815 1.00 96.69 97 GLU A O 1
ATOM 764 N N . ALA A 1 98 ? 4.575 -2.721 -16.288 1.00 96.50 98 ALA A N 1
ATOM 765 C CA . ALA A 1 98 ? 4.846 -3.386 -15.016 1.00 96.50 98 ALA A CA 1
ATOM 766 C C . ALA A 1 98 ? 4.712 -2.424 -13.822 1.00 96.50 98 ALA A C 1
ATOM 768 O O . ALA A 1 98 ? 4.117 -2.766 -12.791 1.00 96.50 98 ALA A O 1
ATOM 769 N N . LEU A 1 99 ? 5.215 -1.194 -13.958 1.00 96.31 99 LEU A N 1
ATOM 770 C CA . LEU A 1 99 ? 5.126 -0.166 -12.923 1.00 96.31 99 LEU A CA 1
ATOM 771 C C . LEU A 1 99 ? 3.680 0.297 -12.708 1.00 96.31 99 LEU A C 1
ATOM 773 O O . LEU A 1 99 ? 3.243 0.471 -11.563 1.00 96.31 99 LEU A O 1
ATOM 777 N N . ALA A 1 100 ? 2.898 0.424 -13.781 1.00 95.81 100 ALA A N 1
ATOM 778 C CA . ALA A 1 100 ? 1.475 0.729 -13.699 1.00 95.81 100 ALA A CA 1
ATOM 779 C C . ALA A 1 100 ? 0.694 -0.394 -12.993 1.00 95.81 100 ALA A C 1
ATOM 781 O O . ALA A 1 100 ? -0.157 -0.113 -12.142 1.00 95.81 100 ALA A O 1
ATOM 782 N N . ALA A 1 101 ? 0.996 -1.663 -13.289 1.00 96.94 101 ALA A N 1
ATOM 783 C CA . ALA A 1 101 ? 0.392 -2.811 -12.612 1.00 96.94 101 ALA A CA 1
ATOM 784 C C . ALA A 1 101 ? 0.705 -2.814 -11.107 1.00 96.94 101 ALA A C 1
ATOM 786 O O . ALA A 1 101 ? -0.216 -2.862 -10.287 1.00 96.94 101 ALA A O 1
ATOM 787 N N . LYS A 1 102 ? 1.980 -2.645 -10.739 1.00 97.56 102 LYS A N 1
ATOM 788 C CA . LYS A 1 102 ? 2.418 -2.562 -9.337 1.00 97.56 102 LYS A CA 1
ATOM 789 C C . LYS A 1 102 ? 1.783 -1.385 -8.597 1.00 97.56 102 LYS A C 1
ATOM 791 O O . LYS A 1 102 ? 1.385 -1.507 -7.442 1.00 97.56 102 LYS A O 1
ATOM 796 N N . THR A 1 103 ? 1.627 -0.248 -9.270 1.00 97.19 103 THR A N 1
ATOM 797 C CA . THR A 1 103 ? 0.944 0.922 -8.703 1.00 97.19 103 THR A CA 1
ATOM 798 C C . THR A 1 103 ? -0.521 0.621 -8.384 1.00 97.19 103 THR A C 1
ATOM 800 O O . THR A 1 103 ? -1.016 1.024 -7.330 1.00 97.19 103 THR A O 1
ATOM 803 N N . ARG A 1 104 ? -1.234 -0.097 -9.264 1.00 97.75 104 ARG A N 1
ATOM 804 C CA . ARG A 1 104 ? -2.624 -0.514 -9.005 1.00 97.75 104 ARG A CA 1
ATOM 805 C C . ARG A 1 104 ? -2.707 -1.481 -7.825 1.00 97.75 104 ARG A C 1
ATOM 807 O O . ARG A 1 104 ? -3.571 -1.303 -6.970 1.00 97.75 104 ARG A O 1
ATOM 814 N N . GLU A 1 105 ? -1.798 -2.449 -7.757 1.00 97.75 105 GLU A N 1
ATOM 815 C CA . GLU A 1 105 ? -1.715 -3.403 -6.648 1.00 97.75 105 GLU A CA 1
ATOM 816 C C . GLU A 1 105 ? -1.505 -2.689 -5.305 1.00 97.75 105 GLU A C 1
ATOM 818 O O . GLU A 1 105 ? -2.294 -2.869 -4.378 1.00 97.75 105 GLU A O 1
ATOM 823 N N . LEU A 1 106 ? -0.501 -1.811 -5.215 1.00 97.75 106 LEU A N 1
ATOM 824 C CA . LEU A 1 106 ? -0.200 -1.064 -3.990 1.00 97.75 106 LEU A CA 1
ATOM 825 C C . LEU A 1 106 ? -1.364 -0.168 -3.552 1.00 97.75 106 LEU A C 1
ATOM 827 O O . LEU A 1 106 ? -1.655 -0.078 -2.361 1.00 97.75 106 LEU A O 1
ATOM 831 N N . LYS A 1 107 ? -2.076 0.458 -4.499 1.00 97.62 107 LYS A N 1
ATOM 832 C CA . LYS A 1 107 ? -3.291 1.232 -4.191 1.00 97.62 107 LYS A CA 1
ATOM 833 C C . LYS A 1 107 ? -4.398 0.356 -3.597 1.00 97.62 107 LYS A C 1
ATOM 835 O O . LYS A 1 107 ? -5.085 0.800 -2.679 1.00 97.62 107 LYS A O 1
ATOM 840 N N . SER A 1 108 ? -4.564 -0.874 -4.088 1.00 97.88 108 SER A N 1
ATOM 841 C CA . SER A 1 108 ? -5.519 -1.835 -3.518 1.00 97.88 108 SER A CA 1
ATOM 842 C C . SER A 1 108 ? -5.124 -2.235 -2.096 1.00 97.88 108 SER A C 1
ATOM 844 O O . SER A 1 108 ? -5.950 -2.181 -1.187 1.00 97.88 108 SER A O 1
ATOM 846 N N . GLN A 1 109 ? -3.847 -2.563 -1.881 1.00 98.38 109 GLN A N 1
ATOM 847 C CA . GLN A 1 109 ? -3.328 -2.934 -0.562 1.00 98.38 109 GLN A CA 1
ATOM 848 C C . GLN A 1 109 ? -3.481 -1.795 0.459 1.00 98.38 109 GLN A C 1
ATOM 850 O O . GLN A 1 109 ? -3.882 -2.039 1.596 1.00 98.38 109 GLN A O 1
ATOM 855 N N . ASP A 1 110 ? -3.225 -0.544 0.063 1.00 98.12 110 ASP A N 1
ATOM 856 C CA . ASP A 1 110 ? -3.434 0.630 0.922 1.00 98.12 110 ASP A CA 1
ATOM 857 C C . ASP A 1 110 ? -4.911 0.788 1.328 1.00 98.12 110 ASP A C 1
ATOM 859 O O . ASP A 1 110 ? -5.219 1.018 2.501 1.00 98.12 110 ASP A O 1
ATOM 863 N N . ALA A 1 111 ? -5.844 0.599 0.389 1.00 97.81 111 ALA A N 1
ATOM 864 C CA . ALA A 1 111 ? -7.275 0.647 0.683 1.00 97.81 111 ALA A CA 1
ATOM 865 C C . ALA A 1 111 ? -7.701 -0.453 1.675 1.00 97.81 111 ALA A C 1
ATOM 867 O O . ALA A 1 111 ? -8.430 -0.177 2.632 1.00 97.81 111 ALA A O 1
ATOM 868 N N . GLU A 1 112 ? -7.207 -1.680 1.500 1.00 98.19 112 GLU A N 1
ATOM 869 C CA . GLU A 1 112 ? -7.467 -2.788 2.425 1.00 98.19 112 GLU A CA 1
ATOM 870 C C . GLU A 1 112 ? -6.904 -2.528 3.827 1.00 98.19 112 GLU A C 1
ATOM 872 O O . GLU A 1 112 ? -7.582 -2.764 4.831 1.00 98.19 112 GLU A O 1
ATOM 877 N N . LEU A 1 113 ? -5.669 -2.026 3.917 1.00 98.25 113 LEU A N 1
ATOM 878 C CA . LEU A 1 113 ? -5.026 -1.715 5.193 1.00 98.25 113 LEU A CA 1
ATOM 879 C C . LEU A 1 113 ? -5.759 -0.597 5.938 1.00 98.25 113 LEU A C 1
ATOM 881 O O . LEU A 1 113 ? -5.949 -0.700 7.151 1.00 98.25 113 LEU A O 1
ATOM 885 N N . LYS A 1 114 ? -6.241 0.428 5.226 1.00 98.19 114 LYS A N 1
ATOM 886 C CA . LYS A 1 114 ? -7.110 1.464 5.805 1.00 98.19 114 LYS A CA 1
ATOM 887 C C . LYS A 1 114 ? -8.409 0.873 6.347 1.00 98.19 114 LYS A C 1
ATOM 889 O O . LYS A 1 114 ? -8.808 1.217 7.459 1.00 98.19 114 LYS A O 1
ATOM 894 N N . GLY A 1 115 ? -9.034 -0.050 5.614 1.00 97.94 115 GLY A N 1
ATOM 895 C CA . GLY A 1 115 ? -10.216 -0.781 6.082 1.00 97.94 115 GLY A CA 1
ATOM 896 C C . GLY A 1 115 ? -9.957 -1.521 7.398 1.00 97.94 115 GLY A C 1
ATOM 897 O O . GLY A 1 115 ? -10.637 -1.272 8.396 1.00 97.94 115 GLY A O 1
ATOM 898 N N . LYS A 1 116 ? -8.897 -2.337 7.440 1.00 98.00 116 LYS A N 1
ATOM 899 C CA . LYS A 1 116 ? -8.472 -3.070 8.647 1.00 98.00 116 LYS A CA 1
ATOM 900 C C . LYS A 1 116 ? -8.163 -2.130 9.817 1.00 98.00 116 LYS A C 1
ATOM 902 O O . LYS A 1 116 ? -8.524 -2.408 10.961 1.00 98.00 116 LYS A O 1
ATOM 907 N N . LEU A 1 117 ? -7.528 -0.987 9.554 1.00 98.06 117 LEU A N 1
ATOM 908 C CA . LEU A 1 117 ? -7.264 0.016 10.584 1.00 98.06 117 LEU A CA 1
ATOM 909 C C . LEU A 1 117 ? -8.568 0.575 11.171 1.00 98.06 117 LEU A C 1
ATOM 911 O O . LEU A 1 117 ? -8.712 0.649 12.389 1.00 98.06 117 LEU A O 1
ATOM 915 N N . HIS A 1 118 ? -9.549 0.921 10.337 1.00 97.62 118 HIS A N 1
ATOM 916 C CA . HIS A 1 118 ? -10.840 1.409 10.824 1.00 97.62 118 HIS A CA 1
ATOM 917 C C . HIS A 1 118 ? -11.587 0.368 11.667 1.00 97.62 118 HIS A C 1
ATOM 919 O O . HIS A 1 118 ? -12.166 0.718 12.698 1.00 97.62 118 HIS A O 1
ATOM 925 N N . GLU A 1 119 ? -11.551 -0.902 11.270 1.00 97.62 119 GLU A N 1
ATOM 926 C CA . GLU A 1 119 ? -12.149 -2.000 12.037 1.00 97.62 119 GLU A CA 1
ATOM 927 C C . GLU A 1 119 ? -11.476 -2.176 13.400 1.00 97.62 119 GLU A C 1
ATOM 929 O O . GLU A 1 119 ? -12.156 -2.208 14.426 1.00 97.62 119 GLU A O 1
ATOM 934 N N . THR A 1 120 ? -10.142 -2.205 13.442 1.00 97.50 120 THR A N 1
ATOM 935 C CA . THR A 1 120 ? -9.398 -2.342 14.707 1.00 97.50 120 THR A CA 1
ATOM 936 C C . THR A 1 120 ? -9.614 -1.161 15.654 1.00 97.50 120 THR A C 1
ATOM 938 O O . THR A 1 120 ? -9.716 -1.361 16.866 1.00 97.50 120 THR A O 1
ATOM 941 N N . VAL A 1 121 ? -9.748 0.063 15.133 1.00 97.88 121 VAL A N 1
ATOM 942 C CA . VAL A 1 121 ? -10.090 1.245 15.940 1.00 97.88 121 VAL A CA 1
ATOM 943 C C . VAL A 1 121 ? -11.488 1.112 16.548 1.00 97.88 121 VAL A C 1
ATOM 945 O O . VAL A 1 121 ? -11.656 1.378 17.740 1.00 97.88 121 VAL A O 1
ATOM 948 N N . ARG A 1 122 ? -12.483 0.663 15.769 1.00 96.94 122 ARG A N 1
ATOM 949 C CA . ARG A 1 122 ? -13.849 0.424 16.273 1.00 96.94 122 ARG A CA 1
ATOM 950 C C . ARG A 1 122 ? -13.874 -0.656 17.350 1.00 96.94 122 ARG A C 1
ATOM 952 O O . ARG A 1 122 ? -14.466 -0.444 18.404 1.00 96.94 122 ARG A O 1
ATOM 959 N N . GLU A 1 123 ? -13.194 -1.772 17.111 1.00 97.44 123 GLU A N 1
ATOM 960 C CA . GLU A 1 123 ? -13.092 -2.877 18.067 1.00 97.44 123 GLU A CA 1
ATOM 961 C C . GLU A 1 123 ? -12.423 -2.425 19.372 1.00 97.44 123 GLU A C 1
ATOM 963 O O . GLU A 1 123 ? -12.891 -2.742 20.466 1.00 97.44 123 GLU A O 1
ATOM 968 N N . ARG A 1 124 ? -11.356 -1.623 19.281 1.00 97.19 124 ARG A N 1
ATOM 969 C CA . ARG A 1 124 ? -10.698 -1.053 20.460 1.00 97.19 124 ARG A CA 1
ATOM 970 C C . ARG A 1 124 ? -11.641 -0.143 21.244 1.00 97.19 124 ARG A C 1
ATOM 972 O O . ARG A 1 124 ? -11.723 -0.293 22.458 1.00 97.19 124 ARG A O 1
ATOM 979 N N . ALA A 1 125 ? -12.360 0.755 20.570 1.00 96.94 125 ALA A N 1
ATOM 980 C CA . ALA A 1 125 ? -13.324 1.642 21.219 1.00 96.94 125 ALA A CA 1
ATOM 981 C C . ALA A 1 125 ? -14.433 0.851 21.930 1.00 96.94 125 ALA A C 1
ATOM 983 O O . ALA A 1 125 ? -14.760 1.145 23.078 1.00 96.94 125 ALA A O 1
ATOM 984 N N . PHE A 1 126 ? -14.953 -0.200 21.287 1.00 97.19 126 PHE A N 1
ATOM 985 C CA . PHE A 1 126 ? -15.941 -1.091 21.891 1.00 97.19 126 PHE A CA 1
ATOM 986 C C . PHE A 1 126 ? -15.397 -1.794 23.142 1.00 97.19 126 PHE A C 1
ATOM 988 O O . PHE A 1 126 ? -16.054 -1.797 24.182 1.00 97.19 126 PHE A O 1
ATOM 995 N N . ARG A 1 127 ? -14.180 -2.350 23.077 1.00 97.50 127 ARG A N 1
ATOM 996 C CA . ARG A 1 127 ? -13.536 -2.988 24.237 1.00 97.50 127 ARG A CA 1
ATOM 997 C C . ARG A 1 127 ? -13.333 -2.011 25.386 1.00 97.50 127 ARG A C 1
ATOM 999 O O . ARG A 1 127 ? -13.647 -2.356 26.517 1.00 97.50 127 ARG A O 1
ATOM 1006 N N . THR A 1 128 ? -12.864 -0.798 25.100 1.00 97.12 128 THR A N 1
ATOM 1007 C CA . THR A 1 128 ? -12.689 0.239 26.122 1.00 97.12 128 THR A CA 1
ATOM 1008 C C . THR A 1 128 ? -14.021 0.608 26.775 1.00 97.12 128 THR A C 1
ATOM 1010 O O . THR A 1 128 ? -14.105 0.575 27.998 1.00 97.12 128 THR A O 1
ATOM 1013 N N . ALA A 1 129 ? -15.079 0.841 25.992 1.00 96.69 129 ALA A N 1
ATOM 1014 C CA . ALA A 1 129 ? -16.413 1.130 26.527 1.00 96.69 129 ALA A CA 1
ATOM 1015 C C . ALA A 1 129 ? -16.966 -0.027 27.381 1.00 96.69 129 ALA A C 1
ATOM 1017 O O . ALA A 1 129 ? -17.573 0.191 28.429 1.00 96.69 129 ALA A O 1
ATOM 1018 N N . ARG A 1 130 ? -16.727 -1.278 26.966 1.00 96.88 130 ARG A N 1
ATOM 1019 C CA . ARG A 1 130 ? -17.096 -2.464 27.748 1.00 96.88 130 ARG A CA 1
ATOM 1020 C C . ARG A 1 130 ? -16.337 -2.516 29.073 1.00 96.88 130 ARG A C 1
ATOM 1022 O O . ARG A 1 130 ? -16.945 -2.773 30.105 1.00 96.88 130 ARG A O 1
ATOM 1029 N N . ASP A 1 131 ? -15.027 -2.301 29.053 1.00 96.31 131 ASP A N 1
ATOM 1030 C CA . ASP A 1 131 ? -14.198 -2.364 30.258 1.00 96.31 131 ASP A CA 1
ATOM 1031 C C . ASP A 1 131 ? -14.548 -1.228 31.240 1.00 96.31 131 ASP A C 1
ATOM 1033 O O . ASP A 1 131 ? -14.566 -1.446 32.452 1.00 96.31 131 ASP A O 1
ATOM 1037 N N . GLU A 1 132 ? -14.902 -0.043 30.733 1.00 96.44 132 GLU A N 1
ATOM 1038 C CA . GLU A 1 132 ? -15.461 1.061 31.527 1.00 96.44 132 GLU A CA 1
ATOM 1039 C C . GLU A 1 132 ? -16.799 0.681 32.171 1.00 96.44 132 GLU A C 1
ATOM 1041 O O . GLU A 1 132 ? -16.974 0.879 33.374 1.00 96.44 132 GLU A O 1
ATOM 1046 N N . ALA A 1 133 ? -17.712 0.065 31.414 1.00 95.25 133 ALA A N 1
ATOM 1047 C CA . ALA A 1 133 ? -18.979 -0.425 31.953 1.00 95.25 133 ALA A CA 1
ATOM 1048 C C . ALA A 1 133 ? -18.768 -1.495 33.038 1.00 95.25 133 ALA A C 1
ATOM 1050 O O . ALA A 1 133 ? -19.426 -1.457 34.074 1.00 95.25 133 ALA A O 1
ATOM 1051 N N . VAL A 1 134 ? -17.817 -2.417 32.846 1.00 95.06 134 VAL A N 1
ATOM 1052 C CA . VAL A 1 134 ? -17.463 -3.430 33.855 1.00 95.06 134 VAL A CA 1
ATOM 1053 C C . VAL A 1 134 ? -16.931 -2.779 35.131 1.00 95.06 134 VAL A C 1
ATOM 1055 O O . VAL A 1 134 ? -17.339 -3.184 36.219 1.00 95.06 134 VAL A O 1
ATOM 1058 N N . ARG A 1 135 ? -16.064 -1.761 35.026 1.00 93.62 135 ARG A N 1
ATOM 1059 C CA . ARG A 1 135 ? -15.587 -1.015 36.204 1.00 93.62 135 ARG A CA 1
ATOM 1060 C C . ARG A 1 135 ? -16.733 -0.332 36.942 1.00 93.62 135 ARG A C 1
ATOM 1062 O O . ARG A 1 135 ? -16.826 -0.502 38.150 1.00 93.62 135 ARG A O 1
ATOM 1069 N N . ALA A 1 136 ? -17.612 0.364 36.222 1.00 94.25 136 ALA A N 1
ATOM 1070 C CA . ALA A 1 136 ? -18.770 1.028 36.816 1.00 94.25 136 ALA A CA 1
ATOM 1071 C C . ALA A 1 136 ? -19.708 0.023 37.507 1.00 94.25 136 ALA A C 1
ATOM 1073 O O . ALA A 1 136 ? -20.162 0.256 38.621 1.00 94.25 136 ALA A O 1
ATOM 1074 N N . CYS A 1 137 ? -19.959 -1.139 36.894 1.00 92.31 137 CYS A N 1
ATOM 1075 C CA . CYS A 1 137 ? -20.741 -2.203 37.525 1.00 92.31 137 CYS A CA 1
ATOM 1076 C C . CYS A 1 137 ? -20.058 -2.795 38.767 1.00 92.31 137 CYS A C 1
ATOM 1078 O O . CYS A 1 137 ? -20.757 -3.237 39.672 1.00 92.31 137 CYS A O 1
ATOM 1080 N N . GLY A 1 138 ? -18.723 -2.801 38.821 1.00 91.50 138 GLY A N 1
ATOM 1081 C CA . GLY A 1 138 ? -17.951 -3.292 39.964 1.00 91.50 138 GLY A CA 1
ATOM 1082 C C . GLY A 1 138 ? -18.055 -2.429 41.226 1.00 91.50 138 GLY A C 1
ATOM 1083 O O . GLY A 1 138 ? -17.721 -2.912 42.303 1.00 91.50 138 GLY A O 1
ATOM 1084 N N . GLU A 1 139 ? -18.531 -1.183 41.123 1.00 92.31 139 GLU A N 1
ATOM 1085 C CA . GLU A 1 139 ? -18.821 -0.327 42.286 1.00 92.31 139 GLU A CA 1
ATOM 1086 C C . GLU A 1 139 ? -20.091 -0.761 43.034 1.00 92.31 139 GLU A C 1
ATOM 1088 O O . GLU A 1 139 ? -20.298 -0.390 44.190 1.00 92.31 139 GLU A O 1
ATOM 1093 N N . TYR A 1 140 ? -20.943 -1.558 42.386 1.00 92.38 140 TYR A N 1
ATOM 1094 C CA . TYR A 1 140 ? -22.197 -2.039 42.946 1.00 92.38 140 TYR A CA 1
ATOM 1095 C C . TYR A 1 140 ? -22.064 -3.488 43.437 1.00 92.38 140 TYR A C 1
ATOM 1097 O O . TYR A 1 140 ? -21.322 -4.280 42.848 1.00 92.38 140 TYR A O 1
ATOM 1105 N N . PRO A 1 141 ? -22.799 -3.873 44.498 1.00 91.81 141 PRO A N 1
ATOM 1106 C CA . PRO A 1 141 ? -22.813 -5.249 44.978 1.00 91.81 141 PRO A CA 1
ATOM 1107 C C . PRO A 1 141 ? -23.292 -6.203 43.888 1.00 91.81 141 PRO A C 1
ATOM 1109 O O . PRO A 1 141 ? -24.105 -5.854 43.023 1.00 91.81 141 PRO A O 1
ATOM 1112 N N . SER A 1 142 ? -22.832 -7.449 43.960 1.00 93.25 142 SER A N 1
ATOM 1113 C CA . SER A 1 142 ? -23.251 -8.457 43.000 1.00 93.25 142 SER A CA 1
ATOM 1114 C C . SER A 1 142 ? -24.765 -8.671 43.064 1.00 93.25 142 SER A C 1
ATOM 1116 O O . SER A 1 142 ? -25.434 -8.463 44.084 1.00 93.25 142 SER A O 1
ATOM 1118 N N . ARG A 1 143 ? -25.330 -9.151 41.954 1.00 93.69 143 ARG A N 1
ATOM 1119 C CA . ARG A 1 143 ? -26.760 -9.469 41.890 1.00 93.69 143 ARG A CA 1
ATOM 1120 C C . ARG A 1 143 ? -27.165 -10.510 42.939 1.00 93.69 143 ARG A C 1
ATOM 1122 O O . ARG A 1 143 ? -28.269 -10.429 43.467 1.00 93.69 143 ARG A O 1
ATOM 1129 N N . ALA A 1 144 ? -26.281 -11.462 43.241 1.00 94.44 144 ALA A N 1
ATOM 1130 C CA . ALA A 1 144 ? -26.516 -12.492 44.249 1.00 94.44 144 ALA A CA 1
ATOM 1131 C C . ALA A 1 144 ? -26.532 -11.908 45.671 1.00 94.44 144 ALA A C 1
ATOM 1133 O O . ALA A 1 144 ? -27.452 -12.194 46.434 1.00 94.44 144 ALA A O 1
ATOM 1134 N N . GLU A 1 145 ? -25.573 -11.040 46.004 1.00 94.12 145 GLU A N 1
ATOM 1135 C CA . GLU A 1 145 ? -25.540 -10.345 47.298 1.00 94.12 145 GLU A CA 1
ATOM 1136 C C . GLU A 1 145 ? -26.768 -9.453 47.474 1.00 94.12 145 GLU A C 1
ATOM 1138 O O . GLU A 1 145 ? -27.450 -9.535 48.491 1.00 94.12 145 GLU A O 1
ATOM 1143 N N . SER A 1 146 ? -27.111 -8.669 46.449 1.00 94.44 146 SER A N 1
ATOM 1144 C CA . SER A 1 146 ? -28.299 -7.811 46.466 1.00 94.44 146 SER A CA 1
ATOM 1145 C C . SER A 1 146 ? -29.591 -8.618 46.627 1.00 94.44 146 SER A C 1
ATOM 1147 O O . SER A 1 146 ? -30.489 -8.200 47.355 1.00 94.44 146 SER A O 1
ATOM 1149 N N . ALA A 1 147 ? -29.693 -9.791 45.991 1.00 96.12 147 ALA A N 1
ATOM 1150 C CA . ALA A 1 147 ? -30.835 -10.688 46.153 1.00 96.12 147 ALA A CA 1
ATOM 1151 C C . ALA A 1 147 ? -30.925 -11.256 47.578 1.00 96.12 147 ALA A C 1
ATOM 1153 O O . ALA A 1 147 ? -32.014 -11.270 48.149 1.00 96.12 147 ALA A O 1
ATOM 1154 N N . SER A 1 148 ? -29.794 -11.657 48.166 1.00 96.81 148 SER A N 1
ATOM 1155 C CA . SER A 1 148 ? -29.721 -12.143 49.550 1.00 96.81 148 SER A CA 1
ATOM 1156 C C . SER A 1 148 ? -30.136 -11.062 50.554 1.00 96.81 148 SER A C 1
ATOM 1158 O O . SER A 1 148 ? -30.998 -11.296 51.402 1.00 96.81 148 SER A O 1
ATOM 1160 N N . ILE A 1 149 ? -29.608 -9.840 50.401 1.00 96.12 149 ILE A N 1
ATOM 1161 C CA . ILE A 1 149 ? -29.987 -8.681 51.224 1.00 96.12 149 ILE A CA 1
ATOM 1162 C C . ILE A 1 149 ? -31.489 -8.402 51.089 1.00 96.12 149 ILE A C 1
ATOM 1164 O O . ILE A 1 149 ? -32.183 -8.234 52.091 1.00 96.12 149 ILE A O 1
ATOM 1168 N N . ALA A 1 150 ? -32.015 -8.393 49.861 1.00 96.62 150 ALA A N 1
ATOM 1169 C CA . ALA A 1 150 ? -33.433 -8.160 49.616 1.00 96.62 150 ALA A CA 1
ATOM 1170 C C . ALA A 1 150 ? -34.323 -9.249 50.236 1.00 96.62 150 ALA A C 1
ATOM 1172 O O . ALA A 1 150 ? -35.396 -8.940 50.750 1.00 96.62 150 ALA A O 1
ATOM 1173 N N . GLU A 1 151 ? -33.907 -10.515 50.201 1.00 97.44 151 GLU A N 1
ATOM 1174 C CA . GLU A 1 151 ? -34.647 -11.607 50.834 1.00 97.44 151 GLU A CA 1
ATOM 1175 C C . GLU A 1 151 ? -34.628 -11.496 52.364 1.00 97.44 151 GLU A C 1
ATOM 1177 O O . GLU A 1 151 ? -35.674 -11.642 52.997 1.00 97.44 151 GLU A O 1
ATOM 1182 N N . GLY A 1 152 ? -33.474 -11.172 52.956 1.00 96.94 152 GLY A N 1
ATOM 1183 C CA . GLY A 1 152 ? -33.352 -10.923 54.393 1.00 96.94 152 GLY A CA 1
ATOM 1184 C C . GLY A 1 152 ? -34.257 -9.782 54.862 1.00 96.94 152 GLY A C 1
ATOM 1185 O O . GLY A 1 152 ? -35.022 -9.950 55.810 1.00 96.94 152 GLY A O 1
ATOM 1186 N N . LEU A 1 153 ? -34.254 -8.655 54.143 1.00 97.25 153 LEU A N 1
ATOM 1187 C CA . LEU A 1 153 ? -35.136 -7.520 54.434 1.00 97.25 153 LEU A CA 1
ATOM 1188 C C . LEU A 1 153 ? -36.620 -7.887 54.304 1.00 97.25 153 LEU A C 1
ATOM 1190 O O . LEU A 1 153 ? -37.425 -7.476 55.135 1.00 97.25 153 LEU A O 1
ATOM 1194 N N . LYS A 1 154 ? -36.999 -8.689 53.301 1.00 97.50 154 LYS A N 1
ATOM 1195 C CA . LYS A 1 154 ? -38.384 -9.169 53.157 1.00 97.50 154 LYS A CA 1
ATOM 1196 C C . LYS A 1 154 ? -38.826 -10.025 54.342 1.00 97.50 154 LYS A C 1
ATOM 1198 O O . LYS A 1 154 ? -39.960 -9.874 54.787 1.00 97.50 154 LYS A O 1
ATOM 1203 N N . LYS A 1 155 ? -37.953 -10.902 54.851 1.00 97.00 155 LYS A N 1
ATOM 1204 C CA . LYS A 1 155 ? -38.243 -11.719 56.041 1.00 97.00 155 LYS A CA 1
ATOM 1205 C C . LYS A 1 155 ? -38.414 -10.847 57.282 1.00 97.00 155 LYS A C 1
ATOM 1207 O O . LYS A 1 155 ? -39.433 -10.971 57.947 1.00 97.00 155 LYS A O 1
ATOM 1212 N N . ALA A 1 156 ? -37.505 -9.899 57.512 1.00 97.25 156 ALA A N 1
ATOM 1213 C CA . ALA A 1 156 ? -37.604 -8.968 58.637 1.00 97.25 156 ALA A CA 1
ATOM 1214 C C . ALA A 1 156 ? -38.903 -8.138 58.602 1.00 97.25 156 ALA A C 1
ATOM 1216 O O . ALA A 1 156 ? -39.568 -7.980 59.620 1.00 97.25 156 ALA A O 1
ATOM 1217 N N . ILE A 1 157 ? -39.320 -7.659 57.422 1.00 97.31 157 ILE A N 1
ATOM 1218 C CA . ILE A 1 157 ? -40.608 -6.963 57.265 1.00 97.31 157 ILE A CA 1
ATOM 1219 C C . ILE A 1 157 ? -41.782 -7.900 57.586 1.00 97.31 157 ILE A C 1
ATOM 1221 O O . ILE A 1 157 ? -42.730 -7.489 58.252 1.00 97.31 157 ILE A O 1
ATOM 1225 N N . ALA A 1 158 ? -41.747 -9.153 57.125 1.00 97.00 158 ALA A N 1
ATOM 1226 C CA . ALA A 1 158 ? -42.802 -10.126 57.410 1.00 97.00 158 ALA A CA 1
ATOM 1227 C C . ALA A 1 158 ? -42.909 -10.449 58.914 1.00 97.00 158 ALA A C 1
ATOM 1229 O O . ALA A 1 158 ? -44.012 -10.549 59.444 1.00 97.00 158 ALA A O 1
ATOM 1230 N N . GLU A 1 159 ? -41.778 -10.561 59.609 1.00 97.12 159 GLU A N 1
ATOM 1231 C CA . GLU A 1 159 ? -41.727 -10.773 61.060 1.00 97.12 159 GLU A CA 1
ATOM 1232 C C . GLU A 1 159 ? -42.277 -9.562 61.827 1.00 97.12 159 GLU A C 1
ATOM 1234 O O . GLU A 1 159 ? -43.153 -9.717 62.677 1.00 97.12 159 GLU A O 1
ATOM 1239 N N . GLU A 1 160 ? -41.842 -8.349 61.479 1.00 96.62 160 GLU A N 1
ATOM 1240 C CA . GLU A 1 160 ? -42.294 -7.127 62.154 1.00 96.62 160 GLU A CA 1
ATOM 1241 C C . GLU A 1 160 ? -43.786 -6.857 61.907 1.00 96.62 160 GLU A C 1
ATOM 1243 O O . GLU A 1 160 ? -44.516 -6.454 62.810 1.00 96.62 160 GLU A O 1
ATOM 1248 N N . THR A 1 161 ? -44.281 -7.128 60.696 1.00 96.44 161 THR A N 1
ATOM 1249 C CA . THR A 1 161 ? -45.716 -7.004 60.386 1.00 96.44 161 THR A CA 1
ATOM 1250 C C . THR A 1 161 ? -46.567 -8.023 61.143 1.00 96.44 161 THR A C 1
ATOM 1252 O O . THR A 1 161 ? -47.668 -7.681 61.577 1.00 96.44 161 THR A O 1
ATOM 1255 N N . ALA A 1 162 ? -46.065 -9.243 61.362 1.00 96.31 162 ALA A N 1
ATOM 1256 C CA . ALA A 1 162 ? -46.729 -10.222 62.218 1.00 96.31 162 ALA A CA 1
ATOM 1257 C C . ALA A 1 162 ? -46.756 -9.761 63.685 1.00 96.31 162 ALA A C 1
ATOM 1259 O O . ALA A 1 162 ? -47.818 -9.782 64.308 1.00 96.31 162 ALA A O 1
ATOM 1260 N N . HIS A 1 163 ? -45.629 -9.266 64.207 1.00 95.88 163 HIS A N 1
ATOM 1261 C CA . HIS A 1 163 ? -45.532 -8.742 65.572 1.00 95.88 163 HIS A CA 1
ATOM 1262 C C . HIS A 1 163 ? -46.460 -7.537 65.807 1.00 95.88 163 HIS A C 1
ATOM 1264 O O . HIS A 1 163 ? -47.160 -7.480 66.819 1.00 95.88 163 HIS A O 1
ATOM 1270 N N . LEU A 1 164 ? -46.546 -6.607 64.850 1.00 95.75 164 LEU A N 1
ATOM 1271 C CA . LEU A 1 164 ? -47.521 -5.511 64.892 1.00 95.75 164 LEU A CA 1
ATOM 1272 C C . LEU A 1 164 ? -48.962 -6.033 64.948 1.00 95.75 164 LEU A C 1
ATOM 1274 O O . LEU A 1 164 ? -49.752 -5.553 65.759 1.00 95.75 164 LEU A O 1
ATOM 1278 N N . GLY A 1 165 ? -49.292 -7.054 64.152 1.00 95.88 165 GLY A N 1
ATOM 1279 C CA . GLY A 1 165 ? -50.607 -7.696 64.192 1.00 95.88 165 GLY A CA 1
ATOM 1280 C C . GLY A 1 165 ? -50.929 -8.331 65.551 1.00 95.88 165 GLY A C 1
ATOM 1281 O O . GLY A 1 165 ? -52.050 -8.204 66.047 1.00 95.88 165 GLY A O 1
ATOM 1282 N N . GLU A 1 166 ? -49.954 -8.976 66.195 1.00 96.25 166 GLU A N 1
ATOM 1283 C CA . GLU A 1 166 ? -50.109 -9.520 67.551 1.00 96.25 166 GLU A CA 1
ATOM 1284 C C . GLU A 1 166 ? -50.336 -8.414 68.591 1.00 96.25 166 GLU A C 1
ATOM 1286 O O . GLU A 1 166 ? -51.212 -8.536 69.458 1.00 96.25 166 GLU A O 1
ATOM 1291 N N . LEU A 1 167 ? -49.584 -7.316 68.485 1.00 95.88 167 LEU A N 1
ATOM 1292 C CA . LEU A 1 167 ? -49.716 -6.157 69.362 1.00 95.88 167 LEU A CA 1
ATOM 1293 C C . LEU A 1 167 ? -51.096 -5.502 69.214 1.00 95.88 167 LEU A C 1
ATOM 1295 O O . LEU A 1 167 ? -51.739 -5.200 70.221 1.00 95.88 167 LEU A O 1
ATOM 1299 N N . ASP A 1 168 ? -51.583 -5.346 67.982 1.00 96.44 168 ASP A N 1
ATOM 1300 C CA . ASP A 1 168 ? -52.916 -4.814 67.691 1.00 96.44 168 ASP A CA 1
ATOM 1301 C C . ASP A 1 168 ? -54.008 -5.676 68.335 1.00 96.44 168 ASP A C 1
ATOM 1303 O O . ASP A 1 168 ? -54.894 -5.158 69.023 1.00 96.44 168 ASP A O 1
ATOM 1307 N N . VAL A 1 169 ? -53.917 -7.005 68.210 1.00 95.88 169 VAL A N 1
ATOM 1308 C CA . VAL A 1 169 ? -54.851 -7.935 68.869 1.00 95.88 169 VAL A CA 1
ATOM 1309 C C . VAL A 1 169 ? -54.791 -7.798 70.396 1.00 95.88 169 VAL A C 1
ATOM 1311 O O . VAL A 1 169 ? -55.834 -7.790 71.064 1.00 95.88 169 VAL A O 1
ATOM 1314 N N . ALA A 1 170 ? -53.594 -7.662 70.973 1.00 96.06 170 ALA A N 1
ATOM 1315 C CA . ALA A 1 170 ? -53.415 -7.479 72.412 1.00 96.06 170 ALA A CA 1
ATOM 1316 C C . ALA A 1 170 ? -54.007 -6.148 72.909 1.00 96.06 170 ALA A C 1
ATOM 1318 O O . ALA A 1 170 ? -54.696 -6.121 73.938 1.00 96.06 170 ALA A O 1
ATOM 1319 N N . ILE A 1 171 ? -53.793 -5.058 72.168 1.00 96.50 171 ILE A N 1
ATOM 1320 C CA . ILE A 1 171 ? -54.350 -3.732 72.452 1.00 96.50 171 ILE A CA 1
ATOM 1321 C C . ILE A 1 171 ? -55.876 -3.772 72.370 1.00 96.50 171 ILE A C 1
ATOM 1323 O O . ILE A 1 171 ? -56.547 -3.320 73.299 1.00 96.50 171 ILE A O 1
ATOM 1327 N N . GLU A 1 172 ? -56.445 -4.360 71.319 1.00 95.94 172 GLU A N 1
ATOM 1328 C CA . GLU A 1 172 ? -57.896 -4.495 71.170 1.00 95.94 172 GLU A CA 1
ATOM 1329 C C . GLU A 1 172 ? -58.516 -5.312 72.307 1.00 95.94 172 GLU A C 1
ATOM 1331 O O . GLU A 1 172 ? -59.554 -4.941 72.863 1.00 95.94 172 GLU A O 1
ATOM 1336 N N . ARG A 1 173 ? -57.849 -6.384 72.749 1.00 96.00 173 ARG A N 1
ATOM 1337 C CA . ARG A 1 173 ? -58.282 -7.138 73.931 1.00 96.00 173 ARG A CA 1
ATOM 1338 C C . ARG A 1 173 ? -58.276 -6.270 75.191 1.00 96.00 173 ARG A C 1
ATOM 1340 O O . ARG A 1 173 ? -59.240 -6.311 75.954 1.00 96.00 173 ARG A O 1
ATOM 1347 N N . LYS A 1 174 ? -57.225 -5.475 75.418 1.00 96.00 174 LYS A N 1
ATOM 1348 C CA . LYS A 1 174 ? -57.143 -4.559 76.569 1.00 96.00 174 LYS A CA 1
ATOM 1349 C C . LYS A 1 174 ? -58.219 -3.477 76.512 1.00 96.00 174 LYS A C 1
ATOM 1351 O O . LYS A 1 174 ? -58.886 -3.269 77.522 1.00 96.00 174 LYS A O 1
ATOM 1356 N N . LYS A 1 175 ? -58.456 -2.860 75.348 1.00 96.00 175 LYS A N 1
ATOM 1357 C CA . LYS A 1 175 ? -59.557 -1.903 75.135 1.00 96.00 175 LYS A CA 1
ATOM 1358 C C . LYS A 1 175 ? -60.907 -2.516 75.510 1.00 96.00 175 LYS A C 1
ATOM 1360 O O . LYS A 1 175 ? -61.658 -1.897 76.258 1.00 96.00 175 LYS A O 1
ATOM 1365 N N . ARG A 1 176 ? -61.189 -3.754 75.078 1.00 95.12 176 ARG A N 1
ATOM 1366 C CA . ARG A 1 176 ? -62.417 -4.479 75.463 1.00 95.12 176 ARG A CA 1
ATOM 1367 C C . ARG A 1 176 ? -62.509 -4.709 76.975 1.00 95.12 176 ARG A C 1
ATOM 1369 O O . ARG A 1 176 ? -63.566 -4.474 77.550 1.00 95.12 176 ARG A O 1
ATOM 1376 N N . CYS A 1 177 ? -61.421 -5.120 77.633 1.00 94.12 177 CYS A N 1
ATOM 1377 C CA . CYS A 1 177 ? -61.402 -5.284 79.092 1.00 94.12 177 CYS A CA 1
ATOM 1378 C C . CYS A 1 177 ? -61.641 -3.960 79.837 1.00 94.12 177 CYS A C 1
ATOM 1380 O O . CYS A 1 177 ? -62.403 -3.940 80.800 1.00 94.12 177 CYS A O 1
ATOM 1382 N N . TYR A 1 178 ? -61.023 -2.858 79.398 1.00 95.81 178 TYR A N 1
ATOM 1383 C CA . TYR A 1 178 ? -61.243 -1.537 79.994 1.00 95.81 178 TYR A CA 1
ATOM 1384 C C . TYR A 1 178 ? -62.674 -1.036 79.777 1.00 95.81 178 TYR A C 1
ATOM 1386 O O . TYR A 1 178 ? -63.275 -0.514 80.710 1.00 95.81 178 TYR A O 1
ATOM 1394 N N . ALA A 1 179 ? -63.251 -1.250 78.591 1.00 95.00 179 ALA A N 1
ATOM 1395 C CA . ALA A 1 179 ? -64.652 -0.928 78.322 1.00 95.00 179 ALA A CA 1
ATOM 1396 C C . ALA A 1 179 ? -65.612 -1.715 79.235 1.00 95.00 179 ALA A C 1
ATOM 1398 O O . ALA A 1 179 ? -66.578 -1.152 79.745 1.00 95.00 179 ALA A O 1
ATOM 1399 N N . LEU A 1 180 ? -65.326 -2.999 79.490 1.00 94.38 180 LEU A N 1
ATOM 1400 C CA . LEU A 1 180 ? -66.088 -3.809 80.447 1.00 94.38 180 LEU A CA 1
ATOM 1401 C C . LEU A 1 180 ? -65.957 -3.285 81.883 1.00 94.38 180 LEU A C 1
ATOM 1403 O O . LEU A 1 180 ? -66.964 -3.184 82.576 1.00 94.38 180 LEU A O 1
ATOM 1407 N N . LEU A 1 181 ? -64.747 -2.929 82.325 1.00 94.19 181 LEU A N 1
ATOM 1408 C CA . LEU A 1 181 ? -64.516 -2.337 83.649 1.00 94.19 181 LEU A CA 1
ATOM 1409 C C . LEU A 1 181 ? -65.286 -1.027 83.836 1.00 94.19 181 LEU A C 1
ATOM 1411 O O . LEU A 1 181 ? -65.946 -0.859 84.857 1.00 94.19 181 LEU A O 1
ATOM 1415 N N . LEU A 1 182 ? -65.237 -0.129 82.847 1.00 93.56 182 LEU A N 1
ATOM 1416 C CA . LEU A 1 182 ? -65.999 1.123 82.867 1.00 93.56 182 LEU A CA 1
ATOM 1417 C C . LEU A 1 182 ? -67.499 0.860 83.000 1.00 93.56 182 LEU A C 1
ATOM 1419 O O . LEU A 1 182 ? -68.148 1.477 83.834 1.00 93.56 182 LEU A O 1
ATOM 1423 N N . LYS A 1 183 ? -68.033 -0.117 82.257 1.00 93.12 183 LYS A N 1
ATOM 1424 C CA . LYS A 1 183 ? -69.441 -0.507 82.368 1.00 93.12 183 LYS A CA 1
ATOM 1425 C C . LYS A 1 183 ? -69.804 -1.009 83.771 1.00 93.12 183 LYS A C 1
ATOM 1427 O O . LYS A 1 183 ? -70.834 -0.619 84.299 1.00 93.12 183 LYS A O 1
ATOM 1432 N N . VAL A 1 184 ? -68.960 -1.839 84.390 1.00 93.75 184 VAL A N 1
ATOM 1433 C CA . VAL A 1 184 ? -69.191 -2.325 85.765 1.00 93.75 184 VAL A CA 1
ATOM 1434 C C . VAL A 1 184 ? -69.174 -1.176 86.778 1.00 93.75 184 VAL A C 1
ATOM 1436 O O . VAL A 1 184 ? -69.985 -1.172 87.697 1.00 93.75 184 VAL A O 1
ATOM 1439 N N . ILE A 1 185 ? -68.278 -0.197 86.615 1.00 93.44 185 ILE A N 1
ATOM 1440 C CA . ILE A 1 185 ? -68.236 1.004 87.466 1.00 93.44 185 ILE A CA 1
ATOM 1441 C C . ILE A 1 185 ? -69.503 1.852 87.273 1.00 93.44 185 ILE A C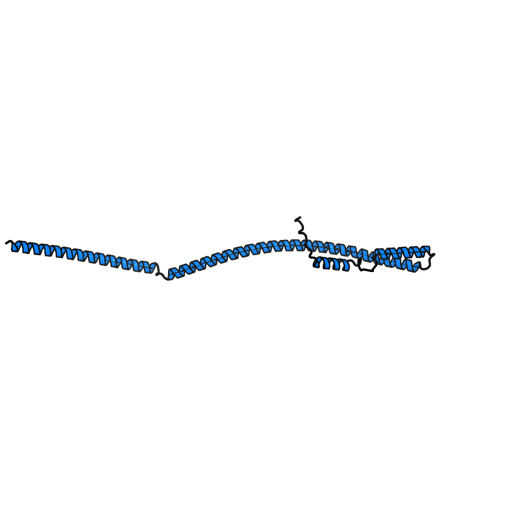 1
ATOM 1443 O O . ILE A 1 185 ? -70.096 2.299 88.256 1.00 93.44 185 ILE A O 1
ATOM 1447 N N . ASP A 1 186 ? -69.947 2.047 86.032 1.00 91.12 186 ASP A N 1
ATOM 1448 C CA . ASP A 1 186 ? -71.193 2.759 85.724 1.00 91.12 186 ASP A CA 1
ATOM 1449 C C . ASP A 1 186 ? -72.418 2.048 86.321 1.00 91.12 186 ASP A C 1
ATOM 1451 O O . ASP A 1 186 ? -73.296 2.700 86.882 1.00 91.12 186 ASP A O 1
ATOM 1455 N N . ASP A 1 187 ? -72.473 0.717 86.254 1.00 88.38 187 ASP A N 1
ATOM 1456 C CA . ASP A 1 187 ? -73.560 -0.073 86.841 1.00 88.38 187 ASP A CA 1
ATOM 1457 C C . ASP A 1 187 ? -73.526 -0.021 88.385 1.00 88.38 187 ASP A C 1
ATOM 1459 O O . ASP A 1 187 ? -74.570 0.126 89.018 1.00 88.38 187 ASP A O 1
ATOM 1463 N N . ALA A 1 188 ? -72.338 -0.066 89.003 1.00 81.38 188 ALA A N 1
ATOM 1464 C CA . ALA A 1 188 ? -72.163 0.025 90.458 1.00 81.38 188 ALA A CA 1
ATOM 1465 C C . ALA A 1 188 ? -72.418 1.430 91.030 1.00 81.38 188 ALA A C 1
ATOM 1467 O O . ALA A 1 188 ? -72.771 1.554 92.195 1.00 81.38 188 ALA A O 1
ATOM 1468 N N . SER A 1 189 ? -72.235 2.486 90.233 1.00 78.12 189 SER A N 1
ATOM 1469 C CA . SER A 1 189 ? -72.533 3.873 90.628 1.00 78.12 189 SER A CA 1
ATOM 1470 C C . SER A 1 189 ? -74.002 4.266 90.428 1.00 78.12 189 SER A C 1
ATOM 1472 O O . SER A 1 189 ? -74.419 5.328 90.891 1.00 78.12 189 SER A O 1
ATOM 1474 N N . ARG A 1 190 ? -74.791 3.424 89.747 1.00 70.19 190 ARG A N 1
ATOM 1475 C CA . ARG A 1 190 ? -76.244 3.586 89.554 1.00 70.19 190 ARG A CA 1
ATOM 1476 C C . ARG A 1 190 ? -77.094 2.730 90.503 1.00 70.19 190 ARG A C 1
ATOM 1478 O O . ARG A 1 190 ? -78.315 2.895 90.492 1.00 70.19 190 ARG A O 1
ATOM 1485 N N . ALA A 1 191 ? -76.474 1.830 91.267 1.00 53.09 191 ALA A N 1
ATOM 1486 C CA . ALA A 1 191 ? -77.092 1.049 92.342 1.00 53.09 191 ALA A CA 1
ATOM 1487 C C . ALA A 1 191 ? -76.948 1.772 93.689 1.00 53.09 191 ALA A C 1
ATOM 1489 O O . ALA A 1 191 ? -77.896 1.670 94.499 1.00 53.09 191 ALA A O 1
#

InterPro domains:
  IPR008501 THO complex subunit 7/Mft1 [PF05615] (14-147)

Organism: Ostreococcus lucimarinus (strain CCE9901) (NCBI:txid436017)

Sequence (191 aa):
MPPKEQLVITAEEEAIIKQKIIEQTATLQPGKDYPLRKLVKTFFALNDAIDAGGEGLDAAQEAFLTELDTYEFSMGRYSTVVAANRTQMESYDDEEEALAAKTRELKSQDAELKGKLHETVRERAFRTARDEAVRACGEYPSRAESASIAEGLKKAIAEETAHLGELDVAIERKKRCYALLLKVIDDASRA